Protein AF-A0A7S3ZL88-F1 (afdb_monomer_lite)

Organism: NCBI:txid35677

Foldseek 3Di:
DQLVVLVPPDDDPPPQVVVCPVVDRDDPVVVVQSCLLPPDRLNLLQVQFPVSVCVVCVVLVHDDFDWQDKDLALQFAPSPDQWKKKAKRQDPFQIFTHHNQWTQAGRHDPDDDDWGRHGHDSVNSSVSQVVQQPDADDSSSVSSNPDRIIMIMGGFDADPVVPHGDWDWDFDDDPLFGQKIKTWPCQADRVGNYGDDLPIAIWMAGLPQQDTDPDDDPPRDHDDGDDNVVSPVSRVSSSSD

Sequence (241 aa):
AHLARAATAGADEPAFLAPACAAGPPSFNELVKARMARDRRPVLAALTDKQLVKRWAELRGVRTPEVLFASKTCAVPEIGADAYAFKATHTTGCLVLVEGGRVVGHKPCGERRLAPGSRVTPELLATLCARWTRTMYDVTQWAYSKLTPGVVAERLVYRTDGATPADDVKCFAFRGRTALVQHVTHRFDAASGRPRGARKRDTFHDPRSGRRLPVAVDRQPAGAGLAPARVRQARDVCDGL

Radius of gyration: 19.06 Å; chains: 1; bounding box: 43×39×51 Å

pLDDT: mean 85.93, std 13.68, range [40.12, 98.06]

Structure (mmCIF, N/CA/C/O backbone):
data_AF-A0A7S3ZL88-F1
#
_entry.id   AF-A0A7S3ZL88-F1
#
loop_
_atom_site.group_PDB
_atom_site.id
_atom_site.type_symbol
_atom_site.label_atom_id
_atom_site.label_alt_id
_atom_site.label_comp_id
_atom_site.label_asym_id
_atom_site.label_entity_id
_atom_site.label_seq_id
_atom_site.pdbx_PDB_ins_code
_atom_site.Cartn_x
_atom_site.Cartn_y
_atom_site.Cartn_z
_atom_site.occupancy
_atom_site.B_iso_or_equiv
_atom_site.auth_seq_id
_atom_site.auth_comp_id
_atom_site.auth_asym_id
_atom_site.auth_atom_id
_atom_site.pdbx_PDB_model_num
ATOM 1 N N . ALA A 1 1 ? -16.910 -2.759 -15.303 1.00 47.44 1 ALA A N 1
ATOM 2 C CA . ALA A 1 1 ? -17.059 -2.118 -16.629 1.00 47.44 1 ALA A CA 1
ATOM 3 C C . ALA A 1 1 ? -15.895 -1.173 -16.976 1.00 47.44 1 ALA A C 1
ATOM 5 O O . ALA A 1 1 ? -15.223 -1.438 -17.962 1.00 47.44 1 ALA A O 1
ATOM 6 N N . HIS A 1 2 ? -15.597 -0.131 -16.180 1.00 41.47 2 HIS A N 1
ATOM 7 C CA . HIS A 1 2 ? -14.557 0.867 -16.514 1.00 41.47 2 HIS A CA 1
ATOM 8 C C . HIS A 1 2 ? -13.120 0.321 -16.630 1.00 41.47 2 HIS A C 1
ATOM 10 O O . HIS A 1 2 ? -12.452 0.620 -17.612 1.00 41.47 2 HIS A O 1
ATOM 16 N N . LEU A 1 3 ? -12.652 -0.508 -15.686 1.00 42.78 3 LEU A N 1
ATOM 17 C CA . LEU A 1 3 ? -11.307 -1.110 -15.758 1.00 42.78 3 LEU A CA 1
ATOM 18 C C . LEU A 1 3 ? -11.165 -2.114 -16.907 1.00 42.78 3 LEU A C 1
ATOM 20 O O . LEU A 1 3 ? -10.164 -2.093 -17.609 1.00 42.78 3 LEU A O 1
ATOM 24 N N . ALA A 1 4 ? -12.185 -2.946 -17.133 1.00 40.12 4 ALA A N 1
ATOM 25 C CA . ALA A 1 4 ? -12.198 -3.911 -18.231 1.00 40.12 4 ALA A CA 1
ATOM 26 C C . ALA A 1 4 ? -12.150 -3.216 -19.604 1.00 40.12 4 ALA A C 1
ATOM 28 O O . ALA A 1 4 ? -11.344 -3.598 -20.441 1.00 40.12 4 ALA A O 1
ATOM 29 N N . ARG A 1 5 ? -12.927 -2.137 -19.799 1.00 45.84 5 ARG A N 1
ATOM 30 C CA . ARG A 1 5 ? -12.866 -1.306 -21.016 1.00 45.84 5 ARG A CA 1
ATOM 31 C C . ARG A 1 5 ? -11.543 -0.545 -21.166 1.00 45.84 5 ARG A C 1
ATOM 33 O O . ARG A 1 5 ? -11.127 -0.269 -22.282 1.00 45.84 5 ARG A O 1
ATOM 40 N N . ALA A 1 6 ? -10.889 -0.182 -20.061 1.00 47.31 6 ALA A N 1
ATOM 41 C CA . ALA A 1 6 ? -9.619 0.541 -20.095 1.00 47.31 6 ALA A CA 1
ATOM 42 C C . ALA A 1 6 ? -8.401 -0.381 -20.306 1.00 47.31 6 ALA A C 1
ATOM 44 O O . ALA A 1 6 ? -7.377 0.082 -20.800 1.00 47.31 6 ALA A O 1
ATOM 45 N N . ALA A 1 7 ? -8.514 -1.668 -19.958 1.00 45.44 7 ALA A N 1
ATOM 46 C CA . ALA A 1 7 ? -7.472 -2.678 -20.146 1.00 45.44 7 ALA A CA 1
ATOM 47 C C . ALA A 1 7 ? -7.380 -3.204 -21.593 1.00 45.44 7 ALA A C 1
ATOM 49 O O . ALA A 1 7 ? -6.334 -3.706 -21.987 1.00 45.44 7 ALA A O 1
ATOM 50 N N . THR A 1 8 ? -8.448 -3.076 -22.389 1.00 41.72 8 THR A N 1
ATOM 51 C CA . THR A 1 8 ? -8.500 -3.538 -23.790 1.00 41.72 8 THR A CA 1
ATOM 52 C C . THR A 1 8 ? -7.950 -2.530 -24.801 1.00 41.72 8 THR A C 1
ATOM 54 O O . THR A 1 8 ? -7.779 -2.871 -25.966 1.00 41.72 8 THR A O 1
ATOM 57 N N . ALA A 1 9 ? -7.661 -1.292 -24.388 1.00 48.44 9 ALA A N 1
ATOM 58 C CA . ALA A 1 9 ? -7.005 -0.311 -25.245 1.00 48.44 9 ALA A CA 1
ATOM 59 C C . ALA A 1 9 ? -5.490 -0.575 -25.237 1.00 48.44 9 ALA A C 1
ATOM 61 O O . ALA A 1 9 ? -4.789 -0.174 -24.303 1.00 48.44 9 ALA A O 1
ATOM 62 N N . GLY A 1 10 ? -5.008 -1.291 -26.257 1.00 42.25 10 GLY A N 1
ATOM 63 C CA . GLY A 1 10 ? -3.587 -1.549 -26.486 1.00 42.25 10 GLY A CA 1
ATOM 64 C C . GLY A 1 10 ? -2.765 -0.269 -26.344 1.00 42.25 10 GLY A C 1
ATOM 65 O O . GLY A 1 10 ? -3.116 0.785 -26.870 1.00 42.25 10 GLY A O 1
ATOM 66 N N . ALA A 1 11 ? -1.703 -0.338 -25.548 1.00 47.94 11 ALA A N 1
ATOM 67 C CA . ALA A 1 11 ? -0.825 0.793 -25.317 1.00 47.94 11 ALA A CA 1
ATOM 68 C C . ALA A 1 11 ? 0.308 0.763 -26.341 1.00 47.94 11 ALA A C 1
ATOM 70 O O . ALA A 1 11 ? 1.373 0.213 -26.050 1.00 47.94 11 ALA A O 1
ATOM 71 N N . ASP A 1 12 ? 0.090 1.379 -27.501 1.00 50.50 12 ASP A N 1
ATOM 72 C CA . ASP A 1 12 ? 1.215 1.839 -28.308 1.00 50.50 12 ASP A CA 1
ATOM 73 C C . ASP A 1 12 ? 2.103 2.746 -27.451 1.00 50.50 12 ASP A C 1
ATOM 75 O O . ASP A 1 12 ? 1.644 3.429 -26.521 1.00 50.50 12 ASP A O 1
ATOM 79 N N . GLU A 1 13 ? 3.406 2.694 -27.709 1.00 50.06 13 GLU A N 1
ATOM 80 C CA . GLU A 1 13 ? 4.361 3.528 -27.000 1.00 50.06 13 GLU A CA 1
ATOM 81 C C . GLU A 1 13 ? 4.012 4.997 -27.264 1.00 50.06 13 GLU A C 1
ATOM 83 O O . GLU A 1 13 ? 3.950 5.407 -28.425 1.00 50.06 13 GLU A O 1
ATOM 88 N N . PRO A 1 14 ? 3.720 5.805 -26.229 1.00 54.16 14 PRO A N 1
ATOM 89 C CA . PRO A 1 14 ? 3.298 7.168 -26.475 1.00 54.16 14 PRO A CA 1
ATOM 90 C C . PRO A 1 14 ? 4.412 7.927 -27.195 1.00 54.16 14 PRO A C 1
ATOM 92 O O . PRO A 1 14 ? 5.525 8.017 -26.674 1.00 54.16 14 PRO A O 1
ATOM 95 N N . ALA A 1 15 ? 4.097 8.528 -28.347 1.00 54.84 15 ALA A N 1
ATOM 96 C CA . ALA A 1 15 ? 5.049 9.259 -29.195 1.00 54.84 15 ALA A CA 1
ATOM 97 C C . ALA A 1 15 ? 5.886 10.310 -28.432 1.00 54.84 15 ALA A C 1
ATOM 99 O O . ALA A 1 15 ? 6.979 10.684 -28.844 1.00 54.84 15 ALA A O 1
ATOM 100 N N . PHE A 1 16 ? 5.401 10.757 -27.272 1.00 55.56 16 PHE A N 1
ATOM 101 C CA . PHE A 1 16 ? 6.062 11.729 -26.412 1.00 55.56 16 PHE A CA 1
ATOM 102 C C . PHE A 1 16 ? 7.267 11.198 -25.613 1.00 55.56 16 PHE A C 1
ATOM 104 O O . PHE A 1 16 ? 7.945 12.013 -24.982 1.00 55.56 16 PHE A O 1
ATOM 111 N N . LEU A 1 17 ? 7.513 9.881 -25.574 1.00 51.44 17 LEU A N 1
ATOM 112 C CA . LEU A 1 17 ? 8.694 9.300 -24.918 1.00 51.44 17 LEU A CA 1
ATOM 113 C C . LEU A 1 17 ? 9.941 9.332 -25.815 1.00 51.44 17 LEU A C 1
ATOM 115 O O . LEU A 1 17 ? 11.047 9.413 -25.290 1.00 51.44 17 LEU A O 1
ATOM 119 N N . ALA A 1 18 ? 9.776 9.364 -27.142 1.00 56.38 18 ALA A N 1
ATOM 120 C CA . ALA A 1 18 ? 10.893 9.390 -28.088 1.00 56.38 18 ALA A CA 1
ATOM 121 C C . ALA A 1 18 ? 11.820 10.622 -27.935 1.00 56.38 18 ALA A C 1
ATOM 123 O O . ALA A 1 18 ? 13.037 10.436 -27.912 1.00 56.38 18 ALA A O 1
ATOM 124 N N . PRO A 1 19 ? 11.315 11.861 -27.730 1.00 54.16 19 PRO A N 1
ATOM 125 C CA . PRO A 1 19 ? 12.174 13.033 -27.541 1.00 54.16 19 PRO A CA 1
ATOM 126 C C . PRO A 1 19 ? 12.952 13.024 -26.219 1.00 54.16 19 PRO A C 1
ATOM 128 O O . PRO A 1 19 ? 14.037 13.592 -26.147 1.00 54.16 19 PRO A O 1
ATOM 131 N N . ALA A 1 20 ? 12.423 12.378 -25.169 1.00 53.91 20 ALA A N 1
ATOM 132 C CA . ALA A 1 20 ? 13.086 12.320 -23.863 1.00 53.91 20 ALA A CA 1
ATOM 133 C C . ALA A 1 20 ? 14.398 11.520 -23.914 1.00 53.91 20 ALA A C 1
ATOM 135 O O . ALA A 1 20 ? 15.277 11.767 -23.100 1.00 53.91 20 ALA A O 1
ATOM 136 N N . CYS A 1 21 ? 14.543 10.609 -24.880 1.00 53.94 21 CYS A N 1
ATOM 137 C CA . CYS A 1 21 ? 15.737 9.788 -25.078 1.00 53.94 21 CYS A CA 1
ATOM 138 C C . CYS A 1 21 ? 16.851 10.478 -25.890 1.00 53.94 21 CYS A C 1
ATOM 140 O O . CYS A 1 21 ? 17.959 9.952 -25.952 1.00 53.94 21 CYS A O 1
ATOM 142 N N . ALA A 1 22 ? 16.580 11.625 -26.528 1.00 56.84 22 ALA A N 1
ATOM 143 C CA . ALA A 1 22 ? 17.496 12.255 -27.487 1.00 56.84 22 ALA A CA 1
ATOM 144 C C . ALA A 1 22 ? 18.552 13.190 -26.856 1.00 56.84 22 ALA A C 1
ATOM 146 O O . ALA A 1 22 ? 19.558 13.480 -27.494 1.00 56.84 22 ALA A O 1
ATOM 147 N N . ALA A 1 23 ? 18.366 13.640 -25.608 1.00 61.69 23 ALA A N 1
ATOM 148 C CA . ALA A 1 23 ? 19.269 14.572 -24.908 1.00 61.69 23 ALA A CA 1
ATOM 149 C C . ALA A 1 23 ? 20.216 13.877 -23.899 1.00 61.69 23 ALA A C 1
ATOM 151 O O . ALA A 1 23 ? 20.747 14.510 -22.989 1.00 61.69 23 ALA A O 1
ATOM 152 N N . GLY A 1 24 ? 20.401 12.562 -24.052 1.00 69.00 24 GLY A N 1
ATOM 153 C CA . GLY A 1 24 ? 20.939 11.655 -23.036 1.00 69.00 24 GLY A CA 1
ATOM 154 C C . GLY A 1 24 ? 19.828 10.762 -22.464 1.00 69.00 24 GLY A C 1
ATOM 155 O O . GLY A 1 24 ? 18.653 11.124 -22.544 1.00 69.00 24 GLY A O 1
ATOM 156 N N . PRO A 1 25 ? 20.151 9.572 -21.928 1.00 71.94 25 PRO A N 1
ATOM 157 C CA . PRO A 1 25 ? 19.135 8.670 -21.405 1.00 71.94 25 PRO A CA 1
ATOM 158 C C . PRO A 1 25 ? 18.517 9.272 -20.129 1.00 71.94 25 PRO A C 1
ATOM 160 O O . PRO A 1 25 ? 19.230 9.458 -19.139 1.00 71.94 25 PRO A O 1
ATOM 163 N N . PRO A 1 26 ? 17.208 9.574 -20.117 1.00 79.62 26 PRO A N 1
ATOM 164 C CA . PRO A 1 26 ? 16.550 10.144 -18.952 1.00 79.62 26 PRO A CA 1
ATOM 165 C C . PRO A 1 26 ? 16.532 9.117 -17.819 1.00 79.62 26 PRO A C 1
ATOM 167 O O . PRO A 1 26 ? 16.394 7.908 -18.037 1.00 79.62 26 PRO A O 1
ATOM 170 N N . SER A 1 27 ? 16.623 9.589 -16.581 1.00 82.00 27 SER A N 1
ATOM 171 C CA . SER A 1 27 ? 16.429 8.736 -15.415 1.00 82.00 27 SER A CA 1
ATOM 172 C C . SER A 1 27 ? 15.013 8.154 -15.399 1.00 82.00 27 SER A C 1
ATOM 174 O O . SER A 1 27 ? 14.046 8.741 -15.893 1.00 82.00 27 SER A O 1
ATOM 176 N N . PHE A 1 28 ? 14.851 7.007 -14.737 1.00 81.75 28 PHE A N 1
ATOM 177 C CA . PHE A 1 28 ? 13.535 6.392 -14.560 1.00 81.75 28 PHE A CA 1
ATOM 178 C C . PHE A 1 28 ? 12.508 7.359 -13.936 1.00 81.75 28 PHE A C 1
ATOM 180 O O . PHE A 1 28 ? 11.346 7.386 -14.338 1.00 81.75 28 PHE A O 1
ATOM 187 N N . ASN A 1 29 ? 12.933 8.202 -12.990 1.00 83.50 29 ASN A N 1
ATOM 188 C CA . ASN A 1 29 ? 12.054 9.183 -12.352 1.00 83.50 29 ASN A CA 1
ATOM 189 C C . ASN A 1 29 ? 11.617 10.297 -13.313 1.00 83.50 29 ASN A C 1
ATOM 191 O O . ASN A 1 29 ? 10.475 10.748 -13.230 1.00 83.50 29 ASN A O 1
ATOM 195 N N . GLU A 1 30 ? 12.491 10.737 -14.219 1.00 84.56 30 GLU A N 1
ATOM 196 C CA . GLU A 1 30 ? 12.136 11.710 -15.259 1.00 84.56 30 GLU A CA 1
ATOM 197 C C . GLU A 1 30 ? 11.114 11.121 -16.229 1.00 84.56 30 GLU A C 1
ATOM 199 O O . GLU A 1 30 ? 10.110 11.770 -16.519 1.00 84.56 30 GLU A O 1
ATOM 204 N N . LEU A 1 31 ? 11.289 9.858 -16.628 1.00 86.25 31 LEU A N 1
ATOM 205 C CA . LEU A 1 31 ? 10.316 9.140 -17.456 1.00 86.25 31 LEU A CA 1
ATOM 206 C C . LEU A 1 31 ? 8.948 9.015 -16.766 1.00 86.25 31 LEU A C 1
ATOM 208 O O . LEU A 1 31 ? 7.911 9.274 -17.383 1.00 86.25 31 LEU A O 1
ATOM 212 N N . VAL A 1 32 ? 8.924 8.673 -15.472 1.00 86.81 32 VAL A N 1
ATOM 213 C CA . VAL A 1 32 ? 7.681 8.617 -14.683 1.00 86.81 32 VAL A CA 1
ATOM 214 C C . VAL A 1 32 ? 7.015 9.992 -14.614 1.00 86.81 32 VAL A C 1
ATOM 216 O O . VAL A 1 32 ? 5.815 10.089 -14.871 1.00 86.81 32 VAL A O 1
ATOM 219 N N . LYS A 1 33 ? 7.769 11.061 -14.325 1.00 86.44 33 LYS A N 1
ATOM 220 C CA . LYS A 1 33 ? 7.238 12.435 -14.275 1.00 86.44 33 LYS A CA 1
ATOM 221 C C . LYS A 1 33 ? 6.693 12.888 -15.629 1.00 86.44 33 LYS A C 1
ATOM 223 O O . LYS A 1 33 ? 5.587 13.422 -15.682 1.00 86.44 33 LYS A O 1
ATOM 228 N N . ALA A 1 34 ? 7.414 12.623 -16.719 1.00 86.69 34 ALA A N 1
ATOM 229 C CA . ALA A 1 34 ? 6.964 12.934 -18.075 1.00 86.69 34 ALA A CA 1
ATOM 230 C C . ALA A 1 34 ? 5.645 12.219 -18.402 1.00 86.69 34 ALA A C 1
ATOM 232 O O . ALA A 1 34 ? 4.713 12.830 -18.932 1.00 86.69 34 ALA A O 1
ATOM 233 N N . ARG A 1 35 ? 5.520 10.942 -18.011 1.00 87.38 35 ARG A N 1
ATOM 234 C CA . ARG A 1 35 ? 4.270 10.192 -18.157 1.00 87.38 35 ARG A CA 1
ATOM 235 C C . ARG A 1 35 ? 3.157 10.753 -17.276 1.00 87.38 35 ARG A C 1
ATOM 237 O O . ARG A 1 35 ? 2.057 10.948 -17.774 1.00 87.38 35 ARG A O 1
ATOM 244 N N . MET A 1 36 ? 3.418 11.063 -16.006 1.00 88.12 36 MET A N 1
ATOM 245 C CA . MET A 1 36 ? 2.428 11.690 -15.117 1.00 88.12 36 MET A CA 1
ATOM 246 C C . MET A 1 36 ? 1.914 13.020 -15.682 1.00 88.12 36 MET A C 1
ATOM 248 O O . MET A 1 36 ? 0.722 13.305 -15.575 1.00 88.12 36 MET A O 1
ATOM 252 N N . ALA A 1 37 ? 2.779 13.803 -16.330 1.00 86.81 37 ALA A N 1
ATOM 253 C CA . ALA A 1 37 ? 2.415 15.080 -16.930 1.00 86.81 37 ALA A CA 1
ATOM 254 C C . ALA A 1 37 ? 1.503 14.940 -18.161 1.00 86.81 37 ALA A C 1
ATOM 256 O O . ALA A 1 37 ? 0.661 15.811 -18.366 1.00 86.81 37 ALA A O 1
ATOM 257 N N . ARG A 1 38 ? 1.623 13.858 -18.947 1.00 86.69 38 ARG A N 1
ATOM 258 C CA . ARG A 1 38 ? 0.992 13.743 -20.282 1.00 86.69 38 ARG A CA 1
ATOM 259 C C . ARG A 1 38 ? -0.033 12.618 -20.427 1.00 86.69 38 ARG A C 1
ATOM 261 O O . ARG A 1 38 ? -1.005 12.767 -21.156 1.00 86.69 38 ARG A O 1
ATOM 268 N N . ASP A 1 39 ? 0.161 11.490 -19.752 1.00 88.25 39 ASP A N 1
ATOM 269 C CA . ASP A 1 39 ? -0.741 10.341 -19.839 1.00 88.25 39 ASP A CA 1
ATOM 270 C C . ASP A 1 39 ? -2.029 10.649 -19.071 1.00 88.25 39 ASP A C 1
ATOM 272 O O . ASP A 1 39 ? -1.992 11.019 -17.895 1.00 88.25 39 ASP A O 1
ATOM 276 N N . ARG A 1 40 ? -3.168 10.542 -19.756 1.00 90.12 40 ARG A N 1
ATOM 277 C CA . ARG A 1 40 ? -4.508 10.827 -19.218 1.00 90.12 40 ARG A CA 1
ATOM 278 C C . ARG A 1 40 ? -5.464 9.651 -19.372 1.00 90.12 40 ARG A C 1
ATOM 280 O O . ARG A 1 40 ? -6.673 9.814 -19.226 1.00 90.12 40 ARG A O 1
ATOM 287 N N . ARG A 1 41 ? -4.941 8.453 -19.655 1.00 90.81 41 ARG A N 1
ATOM 288 C CA . ARG A 1 41 ? -5.785 7.268 -19.822 1.00 90.81 41 ARG A CA 1
ATOM 289 C C . ARG A 1 41 ? -6.580 6.980 -18.543 1.00 90.81 41 ARG A C 1
ATOM 291 O O . ARG A 1 41 ? -5.979 6.928 -17.466 1.00 90.81 41 ARG A O 1
ATOM 298 N N . PRO A 1 42 ? -7.894 6.698 -18.640 1.00 88.00 42 PRO A N 1
ATOM 299 C CA . PRO A 1 42 ? -8.746 6.436 -17.476 1.00 88.00 42 PRO A CA 1
ATOM 300 C C . PRO A 1 42 ? -8.262 5.289 -16.580 1.00 88.00 42 PRO A C 1
ATOM 302 O O . PRO A 1 42 ? -8.522 5.299 -15.378 1.00 88.00 42 PRO A O 1
ATOM 305 N N . VAL A 1 43 ? -7.519 4.326 -17.143 1.00 87.12 43 VAL A N 1
ATOM 306 C CA . VAL A 1 43 ? -6.918 3.219 -16.383 1.00 87.12 43 VAL A CA 1
ATOM 307 C C . VAL A 1 43 ? -6.035 3.720 -15.238 1.00 87.12 43 VAL A C 1
ATOM 309 O O . VAL A 1 43 ? -6.021 3.108 -14.178 1.00 87.12 43 VAL A O 1
ATOM 312 N N . LEU A 1 44 ? -5.349 4.858 -15.400 1.00 89.44 44 LEU A N 1
ATOM 313 C CA . LEU A 1 44 ? -4.448 5.386 -14.376 1.00 89.44 44 LEU A CA 1
ATOM 314 C C . LEU A 1 44 ? -5.201 5.888 -13.143 1.00 89.44 44 LEU A C 1
ATOM 316 O O . LEU A 1 44 ? -4.743 5.651 -12.033 1.00 89.44 44 LEU A O 1
ATOM 320 N N . ALA A 1 45 ? -6.363 6.521 -13.322 1.00 89.69 45 ALA A N 1
ATOM 321 C CA . ALA A 1 45 ? -7.229 6.891 -12.202 1.00 89.69 45 ALA A CA 1
ATOM 322 C C . ALA A 1 45 ? -7.844 5.644 -11.551 1.00 89.69 45 ALA A C 1
ATOM 324 O O . ALA A 1 45 ? -7.871 5.499 -10.336 1.00 89.69 45 ALA A O 1
ATOM 325 N N . ALA A 1 46 ? -8.290 4.680 -12.353 1.00 89.00 46 ALA A N 1
ATOM 326 C CA . ALA A 1 46 ? -8.876 3.467 -11.803 1.00 89.00 46 ALA A CA 1
ATOM 327 C C . ALA A 1 46 ? -7.868 2.630 -10.984 1.00 89.00 46 ALA A C 1
ATOM 329 O O . ALA A 1 46 ? -8.240 2.063 -9.959 1.00 89.00 46 ALA A O 1
ATOM 330 N N . LEU A 1 47 ? -6.593 2.600 -11.392 1.00 89.31 47 LEU A N 1
ATOM 331 C CA . LEU A 1 47 ? -5.507 1.935 -10.662 1.00 89.31 47 LEU A CA 1
ATOM 332 C C . LEU A 1 47 ? -5.063 2.683 -9.391 1.00 89.31 47 LEU A C 1
ATOM 334 O O . LEU A 1 47 ? -4.360 2.103 -8.563 1.00 89.31 47 LEU A O 1
ATOM 338 N N . THR A 1 48 ? -5.448 3.950 -9.206 1.00 90.25 48 THR A N 1
ATOM 339 C CA . THR A 1 48 ? -5.147 4.697 -7.974 1.00 90.25 48 THR A CA 1
ATOM 340 C C . THR A 1 48 ? -6.227 4.555 -6.898 1.00 90.25 48 THR A C 1
ATOM 342 O O . THR A 1 48 ? -5.939 4.825 -5.727 1.00 90.25 48 THR A O 1
ATOM 345 N N . ASP A 1 49 ? -7.432 4.085 -7.242 1.00 92.81 49 ASP A N 1
ATOM 346 C CA . ASP A 1 49 ? -8.494 3.795 -6.274 1.00 92.81 49 ASP A CA 1
ATOM 347 C C . ASP A 1 49 ? -8.261 2.436 -5.596 1.00 92.81 49 ASP A C 1
ATOM 349 O O . ASP A 1 49 ? -8.461 1.364 -6.172 1.00 92.81 49 ASP A O 1
ATOM 353 N N . LYS A 1 50 ? -7.870 2.478 -4.318 1.00 94.06 50 LYS A N 1
ATOM 354 C CA . LYS A 1 50 ? -7.554 1.267 -3.538 1.00 94.06 50 LYS A CA 1
ATOM 355 C C . LYS A 1 50 ? -8.728 0.314 -3.353 1.00 94.06 50 LYS A C 1
ATOM 357 O O . LYS A 1 50 ? -8.485 -0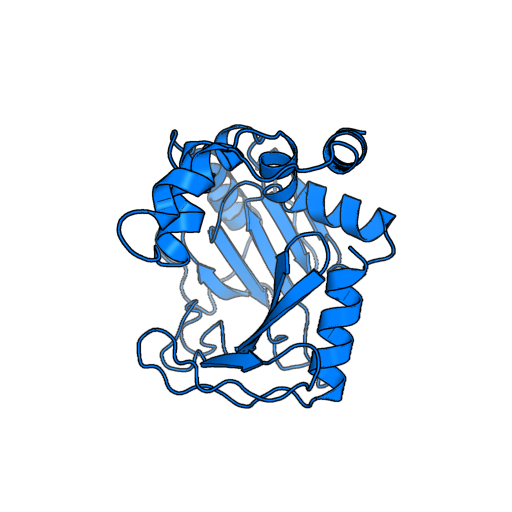.871 -3.145 1.00 94.06 50 LYS A O 1
ATOM 362 N N . GLN A 1 51 ? -9.963 0.807 -3.365 1.00 92.19 51 GLN A N 1
ATOM 363 C CA . GLN A 1 51 ? -11.138 -0.051 -3.249 1.00 92.19 51 GLN A CA 1
ATOM 364 C C . GLN A 1 51 ? -11.417 -0.727 -4.593 1.00 92.19 51 GLN A C 1
ATOM 366 O O . GLN A 1 51 ? -11.629 -1.938 -4.651 1.00 92.19 51 GLN A O 1
ATOM 371 N N . LEU A 1 52 ? -11.355 0.042 -5.682 1.00 91.69 52 LEU A N 1
ATOM 372 C CA . LEU A 1 52 ? -11.612 -0.479 -7.021 1.00 91.69 52 LEU A CA 1
ATOM 373 C C . LEU A 1 52 ? -10.563 -1.516 -7.451 1.00 91.69 52 LEU A C 1
ATOM 375 O O . LEU A 1 52 ? -10.933 -2.556 -7.994 1.00 91.69 52 LEU A O 1
ATOM 379 N N . VAL A 1 53 ? -9.277 -1.271 -7.170 1.00 91.88 53 VAL A N 1
ATOM 380 C CA . VAL A 1 53 ? -8.188 -2.214 -7.486 1.00 91.88 53 VAL A CA 1
ATOM 381 C C . VAL A 1 53 ? -8.375 -3.553 -6.779 1.00 91.88 53 VAL A C 1
ATOM 383 O O . VAL A 1 53 ? -8.124 -4.590 -7.383 1.00 91.88 53 VAL A O 1
ATOM 386 N N . LYS A 1 54 ? -8.860 -3.559 -5.532 1.00 91.69 54 LYS A N 1
ATOM 387 C CA . LYS A 1 54 ? -9.136 -4.808 -4.808 1.00 91.69 54 LYS A CA 1
ATOM 388 C C . LYS A 1 54 ? -10.232 -5.624 -5.469 1.00 91.69 54 LYS A C 1
ATOM 390 O O . LYS A 1 54 ? -10.024 -6.798 -5.741 1.00 91.69 54 LYS A O 1
ATOM 395 N N . ARG A 1 55 ? -11.360 -4.980 -5.785 1.00 90.00 55 ARG A N 1
ATOM 396 C CA . ARG A 1 55 ? -12.463 -5.635 -6.497 1.00 90.00 55 ARG A CA 1
ATOM 397 C C . ARG A 1 55 ? -12.002 -6.178 -7.848 1.00 90.00 55 ARG A C 1
ATOM 399 O O . ARG A 1 55 ? -12.402 -7.259 -8.256 1.00 90.00 55 ARG A O 1
ATOM 406 N N . TRP A 1 56 ? -11.164 -5.428 -8.559 1.00 89.12 56 TRP A N 1
ATOM 407 C CA . TRP A 1 56 ? -10.601 -5.884 -9.826 1.00 89.12 56 TRP A CA 1
ATOM 408 C C . TRP A 1 56 ? -9.659 -7.085 -9.659 1.00 89.12 56 TRP A C 1
ATOM 410 O O . TRP A 1 56 ? -9.769 -8.034 -10.428 1.00 89.12 56 TRP A O 1
ATOM 420 N N . ALA A 1 57 ? -8.790 -7.072 -8.646 1.00 89.94 57 ALA A N 1
ATOM 421 C CA . ALA A 1 57 ? -7.905 -8.191 -8.330 1.00 89.94 57 ALA A CA 1
ATOM 422 C C . ALA A 1 57 ? -8.698 -9.456 -7.956 1.00 89.94 57 ALA A C 1
ATOM 424 O O . ALA A 1 57 ? -8.417 -10.533 -8.475 1.00 89.94 57 ALA A O 1
ATOM 425 N N . GLU A 1 58 ? -9.743 -9.318 -7.140 1.00 89.62 58 GLU A N 1
ATOM 426 C CA . GLU A 1 58 ? -10.642 -10.414 -6.763 1.00 89.62 58 GLU A CA 1
ATOM 427 C C . GLU A 1 58 ? -11.332 -11.043 -7.983 1.00 89.62 58 GLU A C 1
ATOM 429 O O . GLU A 1 58 ? -11.313 -12.261 -8.142 1.00 89.62 58 GLU A O 1
ATOM 434 N N . LEU A 1 59 ? -11.840 -10.224 -8.915 1.00 89.06 59 LEU A N 1
ATOM 435 C CA . LEU A 1 59 ? -12.418 -10.694 -10.186 1.00 89.06 59 LEU A CA 1
ATOM 436 C C . LEU A 1 59 ? -11.415 -11.439 -11.085 1.00 89.06 59 LEU A C 1
ATOM 438 O O . LEU A 1 59 ? -11.819 -12.097 -12.041 1.00 89.06 59 LEU A O 1
ATOM 442 N N . ARG A 1 60 ? -10.114 -11.321 -10.807 1.00 86.75 60 ARG A N 1
ATOM 443 C CA . ARG A 1 60 ? -9.023 -12.031 -11.489 1.00 86.75 60 ARG A CA 1
ATOM 444 C C . ARG A 1 60 ? -8.470 -13.195 -10.659 1.00 86.75 60 ARG A C 1
ATOM 446 O O . ARG A 1 60 ? -7.427 -13.738 -11.002 1.00 86.75 60 ARG A O 1
ATOM 453 N N . GLY A 1 61 ? -9.135 -13.565 -9.563 1.00 88.31 61 GLY A N 1
ATOM 454 C CA . GLY A 1 61 ? -8.682 -14.628 -8.662 1.00 88.31 61 GLY A CA 1
ATOM 455 C C . GLY A 1 61 ? -7.437 -14.262 -7.850 1.00 88.31 61 GLY A C 1
ATOM 456 O O . GLY A 1 61 ? -6.819 -15.131 -7.234 1.00 88.31 61 GLY A O 1
ATOM 457 N N . VAL A 1 62 ? -7.046 -12.984 -7.824 1.00 89.69 62 VAL A N 1
ATOM 458 C CA . VAL A 1 62 ? -5.903 -12.526 -7.038 1.00 89.69 62 VAL A CA 1
ATOM 459 C C . VAL A 1 62 ? -6.351 -12.219 -5.622 1.00 89.69 62 VAL A C 1
ATOM 461 O O . VAL A 1 62 ? -7.190 -11.354 -5.370 1.00 89.69 62 VAL A O 1
ATOM 464 N N . ARG A 1 63 ? -5.750 -12.938 -4.672 1.00 91.25 63 ARG A N 1
ATOM 465 C CA . ARG A 1 63 ? -6.012 -12.757 -3.245 1.00 91.25 63 ARG A CA 1
ATOM 466 C C . ARG A 1 63 ? -5.613 -11.350 -2.813 1.00 91.25 63 ARG A C 1
ATOM 468 O O . ARG A 1 63 ? -4.494 -10.906 -3.064 1.00 91.25 63 ARG A O 1
ATOM 475 N N . THR A 1 64 ? -6.511 -10.680 -2.102 1.00 93.31 64 THR A N 1
ATOM 476 C CA . THR A 1 64 ? -6.241 -9.388 -1.469 1.00 93.31 64 THR A CA 1
ATOM 477 C C . THR A 1 64 ? -6.570 -9.454 0.021 1.00 93.31 64 THR A C 1
ATOM 479 O O . THR A 1 64 ? -7.317 -10.343 0.432 1.00 93.31 64 THR A O 1
ATOM 482 N N . PRO A 1 65 ? -6.020 -8.549 0.853 1.00 94.62 65 PRO A N 1
ATOM 483 C CA . PRO A 1 65 ? -6.434 -8.464 2.248 1.00 94.62 65 PRO A CA 1
ATOM 484 C C . PRO A 1 65 ? -7.931 -8.162 2.347 1.00 94.62 65 PRO A C 1
ATOM 486 O O . PRO A 1 65 ? -8.414 -7.282 1.619 1.00 94.62 65 PRO A O 1
ATOM 489 N N . GLU A 1 66 ? -8.618 -8.852 3.262 1.00 95.00 66 GLU A N 1
ATOM 490 C CA . GLU A 1 66 ? -10.048 -8.670 3.523 1.00 95.00 66 GLU A CA 1
ATOM 491 C C . GLU A 1 66 ? -10.366 -7.199 3.783 1.00 95.00 66 GLU A C 1
ATOM 493 O O . GLU A 1 66 ? -9.681 -6.531 4.563 1.00 95.00 66 GLU A O 1
ATOM 498 N N . VAL A 1 67 ? -11.402 -6.697 3.113 1.00 96.31 67 VAL A N 1
ATOM 499 C CA . VAL A 1 67 ? -11.937 -5.358 3.347 1.00 96.31 67 VAL A CA 1
ATOM 500 C C . VAL A 1 67 ? -12.938 -5.443 4.487 1.00 96.31 67 VAL A C 1
ATOM 502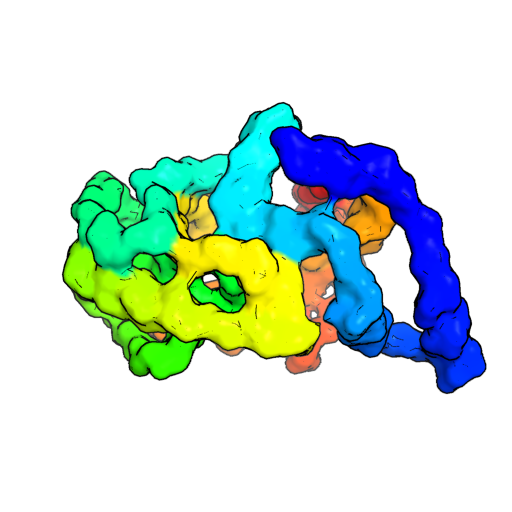 O O . VAL A 1 67 ? -13.988 -6.052 4.338 1.00 96.31 67 VAL A O 1
ATOM 505 N N . LEU A 1 68 ? -12.611 -4.802 5.604 1.00 97.25 68 LEU A N 1
ATOM 506 C CA . LEU A 1 68 ? -13.441 -4.786 6.810 1.00 97.25 68 LEU A CA 1
ATOM 507 C C . LEU A 1 68 ? -14.473 -3.657 6.762 1.00 97.25 68 LEU A C 1
ATOM 509 O O . LEU A 1 68 ? -15.571 -3.764 7.290 1.00 97.25 68 LEU A O 1
ATOM 513 N N . PHE A 1 69 ? -14.101 -2.545 6.129 1.00 97.06 69 PHE A N 1
ATOM 514 C CA . PHE A 1 69 ? -14.941 -1.363 5.998 1.00 97.06 69 PHE A CA 1
ATOM 515 C C . PHE A 1 69 ? -14.498 -0.555 4.782 1.00 97.06 69 PHE A C 1
ATOM 517 O O . PHE A 1 69 ? -13.305 -0.422 4.514 1.00 97.06 69 PHE A O 1
ATOM 524 N N . ALA A 1 70 ? -15.439 0.033 4.053 1.00 96.38 70 ALA A N 1
ATOM 525 C CA . ALA A 1 70 ? -15.145 1.032 3.037 1.00 96.38 70 ALA A CA 1
ATOM 526 C C . ALA A 1 70 ? -16.295 2.028 2.978 1.00 96.38 70 ALA A C 1
ATOM 528 O O . ALA A 1 70 ? -17.456 1.630 2.926 1.00 96.38 70 ALA A O 1
ATOM 529 N N . SER A 1 71 ? -15.975 3.318 2.962 1.00 95.50 71 SER A N 1
ATOM 530 C CA . SER A 1 71 ? -17.001 4.350 2.885 1.00 95.50 71 SER A CA 1
ATOM 531 C C . SER A 1 71 ? -16.516 5.588 2.145 1.00 95.50 71 SER A C 1
ATOM 533 O O . SER A 1 71 ? -15.329 5.929 2.133 1.00 95.50 71 SER A O 1
ATOM 535 N N . LYS A 1 72 ? -17.475 6.260 1.510 1.00 94.00 72 LYS A N 1
ATOM 536 C CA . LYS A 1 72 ? -17.332 7.620 0.978 1.00 94.00 72 LYS A CA 1
ATOM 537 C C . LYS A 1 72 ? -17.838 8.671 1.975 1.00 94.00 72 LYS A C 1
ATOM 539 O O . LYS A 1 72 ? -17.579 9.854 1.797 1.00 94.00 72 LYS A O 1
ATOM 544 N N . THR A 1 73 ? -18.518 8.237 3.035 1.00 93.56 73 THR A N 1
ATOM 545 C CA . THR A 1 73 ? -18.906 9.061 4.180 1.00 93.56 73 THR A CA 1
ATOM 546 C C . THR A 1 73 ? -17.929 8.845 5.333 1.00 93.56 73 THR A C 1
ATOM 548 O O . THR A 1 73 ? -17.240 7.827 5.407 1.00 93.56 73 THR A O 1
ATOM 551 N N . CYS A 1 74 ? -17.880 9.800 6.260 1.00 95.44 74 CYS A N 1
ATOM 552 C CA . CYS A 1 74 ? -17.036 9.701 7.452 1.00 95.44 74 CYS A CA 1
ATOM 553 C C . CYS A 1 74 ? -17.775 9.176 8.686 1.00 95.44 74 CYS A C 1
ATOM 555 O O . CYS A 1 74 ? -17.285 9.328 9.798 1.00 95.44 74 CYS A O 1
ATOM 557 N N . ALA A 1 75 ? -18.920 8.517 8.487 1.00 94.88 75 ALA A N 1
ATOM 558 C CA . ALA A 1 75 ? -19.577 7.718 9.514 1.00 94.88 75 ALA A CA 1
ATOM 559 C C . ALA A 1 75 ? -18.857 6.364 9.614 1.00 94.88 75 ALA A C 1
ATOM 561 O O . ALA A 1 75 ? -19.210 5.404 8.929 1.00 94.88 75 ALA A O 1
ATOM 562 N N . VAL A 1 76 ? -17.776 6.327 10.393 1.00 95.94 76 VAL A N 1
ATOM 563 C CA . VAL A 1 76 ? -16.978 5.113 10.602 1.00 95.94 76 VAL A CA 1
ATOM 564 C C . VAL A 1 76 ? -17.563 4.352 11.794 1.00 95.94 76 VAL A C 1
ATOM 566 O O . VAL A 1 76 ? -17.654 4.948 12.865 1.00 95.94 76 VAL A O 1
ATOM 569 N N . PRO A 1 77 ? -17.978 3.081 11.640 1.00 95.69 77 PRO A N 1
ATOM 570 C CA . PRO A 1 77 ? -18.455 2.271 12.754 1.00 95.69 77 PRO A CA 1
ATOM 571 C C . PRO A 1 77 ? -17.279 1.732 13.579 1.00 95.69 77 PRO A C 1
ATOM 573 O O . PRO A 1 77 ? -16.106 1.917 13.242 1.00 95.69 77 PRO A O 1
ATOM 576 N N . GLU A 1 78 ? -17.589 0.995 14.640 1.00 95.12 78 GLU A N 1
ATOM 577 C CA . GLU A 1 78 ? -16.609 0.098 15.241 1.00 95.12 78 GLU A CA 1
ATOM 578 C C . GLU A 1 78 ? -16.246 -1.014 14.242 1.00 95.12 78 GLU A C 1
ATOM 580 O O . GLU A 1 78 ? -17.115 -1.704 13.717 1.00 95.12 78 GLU A O 1
ATOM 585 N N . ILE A 1 79 ? -14.953 -1.156 13.931 1.00 95.81 79 ILE A N 1
ATOM 586 C CA . ILE A 1 79 ? -14.474 -2.093 12.898 1.00 95.81 79 ILE A CA 1
ATOM 587 C C . ILE A 1 79 ? -14.469 -3.547 13.403 1.00 95.81 79 ILE A C 1
ATOM 589 O O . ILE A 1 79 ? -14.519 -4.469 12.593 1.00 95.81 79 ILE A O 1
ATOM 593 N N . GLY A 1 80 ? -14.402 -3.765 14.722 1.00 87.94 80 GLY A N 1
ATOM 594 C CA . GLY A 1 80 ? -14.513 -5.096 15.335 1.00 87.94 80 GLY A CA 1
ATOM 595 C C . GLY A 1 80 ? -13.384 -6.082 15.001 1.00 87.94 80 GLY A C 1
ATOM 596 O O . GLY A 1 80 ? -13.546 -7.277 15.217 1.00 87.94 80 GLY A O 1
ATOM 597 N N . ALA A 1 81 ? -12.255 -5.613 14.460 1.00 91.50 81 ALA A N 1
ATOM 598 C CA . ALA A 1 81 ? -11.110 -6.451 14.106 1.00 91.50 81 ALA A CA 1
ATOM 599 C C . ALA A 1 81 ? -9.870 -6.096 14.928 1.00 91.50 81 ALA A C 1
ATOM 601 O O . ALA A 1 81 ? -9.562 -4.916 15.119 1.00 91.50 81 ALA A O 1
ATOM 602 N N . ASP A 1 82 ? -9.112 -7.124 15.314 1.00 90.88 82 ASP A N 1
ATOM 603 C CA . ASP A 1 82 ? -7.915 -6.964 16.141 1.00 90.88 82 ASP A CA 1
ATOM 604 C C . ASP A 1 82 ? -6.792 -6.228 15.418 1.00 90.88 82 ASP A C 1
ATOM 606 O O . ASP A 1 82 ? -6.083 -5.457 16.051 1.00 90.88 82 ASP A O 1
ATOM 610 N N . ALA A 1 83 ? -6.633 -6.434 14.106 1.00 95.81 83 ALA A N 1
ATOM 611 C CA . ALA A 1 83 ? -5.524 -5.882 13.336 1.00 95.81 83 ALA A CA 1
ATOM 612 C C . ALA A 1 83 ? -5.946 -5.407 11.940 1.00 95.81 83 ALA A C 1
ATOM 614 O O . ALA A 1 83 ? -6.341 -6.208 11.085 1.00 95.81 83 ALA A O 1
ATOM 615 N N . TYR A 1 84 ? -5.826 -4.104 11.672 1.00 97.56 84 TYR A N 1
ATOM 616 C CA . TYR A 1 84 ? -6.200 -3.525 10.380 1.00 97.56 84 TYR A CA 1
ATOM 617 C C . TYR A 1 84 ? -5.402 -2.276 9.987 1.00 97.56 84 TYR A C 1
ATOM 619 O O . TYR A 1 84 ? -4.867 -1.543 10.815 1.00 97.56 84 TYR A O 1
ATOM 627 N N . ALA A 1 85 ? -5.354 -2.003 8.684 1.00 96.38 85 ALA A N 1
ATOM 628 C CA . ALA A 1 85 ? -4.907 -0.733 8.127 1.00 96.38 85 ALA A CA 1
ATOM 629 C C . ALA A 1 85 ? -6.121 0.108 7.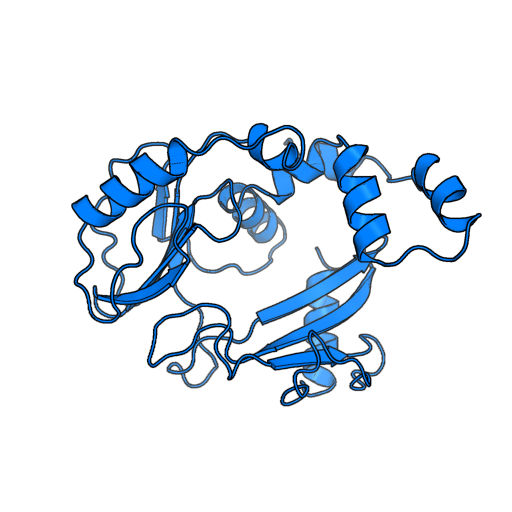720 1.00 96.38 85 ALA A C 1
ATOM 631 O O . ALA A 1 85 ? -6.884 -0.295 6.844 1.00 96.38 85 ALA A O 1
ATOM 632 N N . PHE A 1 86 ? -6.267 1.298 8.301 1.00 97.69 86 PHE A N 1
ATOM 633 C CA . PHE A 1 86 ? -7.246 2.307 7.895 1.00 97.69 86 PHE A CA 1
ATOM 634 C C . PHE A 1 86 ? -6.570 3.356 7.016 1.00 97.69 86 PHE A C 1
ATOM 636 O O . PHE A 1 86 ? -5.596 3.985 7.430 1.00 97.69 86 PHE A O 1
ATOM 643 N N . LYS A 1 87 ? -7.049 3.541 5.785 1.00 96.88 87 LYS A N 1
ATOM 644 C CA . LYS A 1 87 ? -6.375 4.366 4.774 1.00 96.88 87 LYS A CA 1
ATOM 645 C C . LYS A 1 87 ? -7.354 5.105 3.879 1.00 96.88 87 LYS A C 1
ATOM 647 O O . LYS A 1 87 ? -8.432 4.607 3.564 1.00 96.88 87 LYS A O 1
ATOM 652 N N . ALA A 1 88 ? -6.939 6.259 3.375 1.00 95.50 88 ALA A N 1
ATOM 653 C CA . ALA A 1 88 ? -7.695 6.950 2.340 1.00 95.50 88 ALA A CA 1
ATOM 654 C C . ALA A 1 88 ? -7.572 6.233 0.981 1.00 95.50 88 ALA A C 1
ATOM 656 O O . ALA A 1 88 ? -6.498 5.755 0.583 1.00 95.50 88 ALA A O 1
ATOM 657 N N . THR A 1 89 ? -8.672 6.160 0.230 1.00 94.06 89 THR A N 1
ATOM 658 C CA . THR A 1 89 ? -8.728 5.421 -1.047 1.00 94.06 89 THR A CA 1
ATOM 659 C C . THR A 1 89 ? -7.986 6.131 -2.176 1.00 94.06 89 THR A C 1
ATOM 661 O O . THR A 1 89 ? -7.402 5.464 -3.022 1.00 94.06 89 THR A O 1
ATOM 664 N N . HIS A 1 90 ? -7.921 7.461 -2.129 1.00 90.19 90 HIS A N 1
ATOM 665 C CA . HIS A 1 90 ? -7.653 8.363 -3.254 1.00 90.19 90 HIS A CA 1
ATOM 666 C C . HIS A 1 90 ? -6.332 9.145 -3.121 1.00 90.19 90 HIS A C 1
ATOM 668 O O . HIS A 1 90 ? -6.183 10.233 -3.653 1.00 90.19 90 HIS A O 1
ATOM 674 N N . THR A 1 91 ? -5.371 8.618 -2.366 1.00 87.75 91 THR A N 1
ATOM 675 C CA . THR A 1 91 ? -4.105 9.301 -2.053 1.00 87.75 91 THR A CA 1
ATOM 676 C C . THR A 1 91 ? -3.000 8.309 -1.716 1.00 87.75 91 THR A C 1
ATOM 678 O O . THR A 1 91 ? -3.272 7.168 -1.351 1.00 87.75 91 THR A O 1
ATOM 681 N N . THR A 1 92 ? -1.735 8.714 -1.778 1.00 84.75 92 THR A N 1
ATOM 682 C CA . THR A 1 92 ? -0.645 7.939 -1.191 1.00 84.75 92 THR A CA 1
ATOM 683 C C . THR A 1 92 ? -0.319 8.396 0.226 1.00 84.75 92 THR A C 1
ATOM 685 O O . THR A 1 92 ? 0.058 9.534 0.478 1.00 84.75 92 THR A O 1
ATOM 688 N N . GLY A 1 93 ? -0.332 7.444 1.157 1.00 83.50 93 GLY A N 1
ATOM 689 C CA . GLY A 1 93 ? 0.302 7.630 2.451 1.00 83.50 93 GLY A CA 1
ATOM 690 C C . GLY A 1 93 ? -0.517 8.315 3.532 1.00 83.50 93 GLY A C 1
ATOM 691 O O . GLY A 1 93 ? 0.099 8.728 4.496 1.00 83.50 93 GLY A O 1
ATOM 692 N N . CYS A 1 94 ? -1.838 8.377 3.410 1.00 92.94 94 CYS A N 1
ATOM 693 C CA . CYS A 1 94 ? -2.723 8.702 4.529 1.00 92.94 94 CYS A CA 1
ATOM 694 C C . CYS A 1 94 ? -3.225 7.386 5.103 1.00 92.94 94 CYS A C 1
ATOM 696 O O . CYS A 1 94 ? -4.079 6.734 4.488 1.00 92.94 94 CYS A O 1
ATOM 698 N N . LEU A 1 95 ? -2.583 6.921 6.175 1.00 95.00 95 LEU A N 1
ATOM 699 C CA . LEU A 1 95 ? -2.900 5.623 6.760 1.00 95.00 95 LEU A CA 1
ATOM 700 C C . LEU A 1 95 ? -2.540 5.536 8.237 1.00 95.00 95 LEU A C 1
ATOM 702 O O . LEU A 1 95 ? -1.482 6.011 8.651 1.00 95.00 95 LEU A O 1
ATOM 706 N N . VAL A 1 96 ? -3.357 4.805 8.981 1.00 95.81 96 VAL A N 1
ATOM 707 C CA . VAL A 1 96 ? -3.084 4.327 10.336 1.00 95.81 96 VAL A CA 1
ATOM 708 C C . VAL A 1 96 ? -3.121 2.801 10.328 1.00 95.81 96 VAL A C 1
ATOM 710 O O . VAL A 1 96 ? -4.003 2.201 9.720 1.00 95.81 96 VAL A O 1
ATOM 713 N N . LEU A 1 97 ? -2.147 2.183 10.986 1.00 95.25 97 LEU A N 1
ATOM 714 C CA . LEU A 1 97 ? -2.129 0.762 11.309 1.00 95.25 97 LEU A CA 1
ATOM 715 C C . LEU A 1 97 ? -2.599 0.599 12.751 1.00 95.25 97 LEU A C 1
ATOM 717 O O . LEU A 1 97 ? -2.122 1.319 13.638 1.00 95.25 97 LEU A O 1
ATOM 721 N N . VAL A 1 98 ? -3.517 -0.334 12.960 1.00 95.88 98 VAL A N 1
ATOM 722 C CA . VAL A 1 98 ? -4.168 -0.599 14.239 1.00 95.88 98 VAL A CA 1
ATOM 723 C C . VAL A 1 98 ? -3.960 -2.055 14.610 1.00 95.88 98 VAL A C 1
ATOM 725 O O . VAL A 1 98 ? -4.210 -2.920 13.777 1.00 95.88 98 VAL A O 1
ATOM 728 N N . GLU A 1 99 ? -3.542 -2.305 15.847 1.00 95.06 99 GLU A N 1
ATOM 729 C CA . GLU A 1 99 ? -3.521 -3.629 16.478 1.00 95.06 99 GLU A CA 1
ATOM 730 C C . GLU A 1 99 ? -4.064 -3.511 17.909 1.00 95.06 99 GLU A C 1
ATOM 732 O O . GLU A 1 99 ? -3.730 -2.558 18.618 1.00 95.06 99 GLU A O 1
ATOM 737 N N . GLY A 1 100 ? -4.941 -4.423 18.333 1.00 95.25 100 GLY A N 1
ATOM 738 C CA . GLY A 1 100 ? -5.559 -4.412 19.666 1.00 95.25 100 GLY A CA 1
ATOM 739 C C . GLY A 1 100 ? -6.268 -3.093 19.999 1.00 95.25 100 GLY A C 1
ATOM 740 O O . GLY A 1 100 ? -6.182 -2.601 21.125 1.00 95.25 100 GLY A O 1
ATOM 741 N N . GLY A 1 101 ? -6.878 -2.448 18.996 1.00 95.94 101 GLY A N 1
ATOM 742 C CA . GLY A 1 101 ? -7.511 -1.132 19.147 1.00 95.94 101 GLY A CA 1
ATOM 743 C C . GLY A 1 101 ? -6.533 0.025 19.402 1.00 95.94 101 GLY A C 1
ATOM 744 O O . GLY A 1 101 ? -6.948 1.089 19.872 1.00 95.94 101 GLY A O 1
ATOM 745 N N . ARG A 1 102 ? -5.236 -0.149 19.119 1.00 95.75 102 ARG A N 1
ATOM 746 C CA . ARG A 1 102 ? -4.189 0.861 19.331 1.00 95.75 102 ARG A CA 1
ATOM 747 C C . ARG A 1 102 ? -3.407 1.157 18.062 1.00 95.75 102 ARG A C 1
ATOM 749 O O . ARG A 1 102 ? -3.200 0.292 17.220 1.00 95.75 102 ARG A O 1
ATOM 756 N N . VAL A 1 103 ? -2.932 2.394 17.942 1.00 94.56 103 VAL A N 1
ATOM 757 C CA . VAL A 1 103 ? -2.065 2.818 16.837 1.00 94.56 103 VAL A CA 1
ATOM 758 C C . VAL A 1 103 ? -0.710 2.120 16.948 1.00 94.56 103 VAL A C 1
ATOM 760 O O . VAL A 1 103 ? 0.025 2.362 17.903 1.00 94.56 103 VAL A O 1
ATOM 763 N N . VAL A 1 104 ? -0.336 1.334 15.941 1.00 92.38 104 VAL A N 1
ATOM 764 C CA . VAL A 1 104 ? 1.014 0.742 15.817 1.00 92.38 104 VAL A CA 1
ATOM 765 C C . VAL A 1 104 ? 1.828 1.360 14.683 1.00 92.38 104 VAL A C 1
ATOM 767 O O . VAL A 1 104 ? 3.049 1.248 14.635 1.00 92.38 104 VAL A O 1
ATOM 770 N N . GLY A 1 105 ? 1.172 2.091 13.782 1.00 91.25 105 GLY A N 1
ATOM 771 C CA . GLY A 1 105 ? 1.842 2.826 12.721 1.00 91.25 105 GLY A CA 1
ATOM 772 C C . GLY A 1 105 ? 0.981 3.956 12.188 1.00 91.25 105 GLY A C 1
ATOM 773 O O . GLY A 1 105 ? -0.237 3.844 12.120 1.00 91.25 105 GLY A O 1
ATOM 774 N N . HIS A 1 106 ? 1.602 5.064 11.795 1.00 92.69 106 HIS A N 1
ATOM 775 C CA . HIS A 1 106 ? 0.863 6.192 11.236 1.00 92.69 106 HIS A CA 1
ATOM 776 C C . HIS A 1 106 ? 1.697 6.942 10.203 1.00 92.69 106 HIS A C 1
ATOM 778 O O . HIS A 1 106 ? 2.814 7.401 10.471 1.00 92.69 106 HIS A O 1
ATOM 784 N N . LYS A 1 107 ? 1.139 7.103 9.005 1.00 91.62 107 LYS A N 1
ATOM 785 C CA . LYS A 1 107 ? 1.627 8.060 8.019 1.00 91.62 107 LYS A CA 1
ATOM 786 C C . LYS A 1 107 ? 0.613 9.209 7.920 1.00 91.62 107 LYS A C 1
ATOM 788 O O . LYS A 1 107 ? -0.459 8.982 7.362 1.00 91.62 107 LYS A O 1
ATOM 793 N N . PRO A 1 108 ? 0.932 10.388 8.485 1.00 91.12 108 PRO A N 1
ATOM 794 C CA . PRO A 1 108 ? -0.003 11.499 8.505 1.00 91.12 108 PRO A CA 1
ATOM 795 C C . PRO A 1 108 ? -0.112 12.177 7.138 1.00 91.12 108 PRO A C 1
ATOM 797 O O . PRO A 1 108 ? 0.870 12.236 6.391 1.00 91.12 108 PRO A O 1
ATOM 800 N N . CYS A 1 109 ? -1.276 12.763 6.869 1.00 88.75 109 CYS A N 1
ATOM 801 C CA . CYS A 1 109 ? -1.573 13.573 5.689 1.00 88.75 109 CYS A CA 1
ATOM 802 C C . CYS A 1 109 ? -2.048 14.982 6.056 1.00 88.75 109 CYS A C 1
ATOM 804 O O . CYS A 1 109 ? -3.143 15.418 5.710 1.00 88.75 109 CYS A O 1
ATOM 806 N N . GLY A 1 110 ? -1.178 15.708 6.758 1.00 86.50 110 GLY A N 1
ATOM 807 C CA . GLY A 1 110 ? -1.431 17.081 7.203 1.00 86.50 110 GLY A CA 1
ATOM 808 C C . GLY A 1 110 ? -2.017 17.175 8.613 1.00 86.50 110 GLY A C 1
ATOM 809 O O . GLY A 1 110 ? -2.067 18.255 9.194 1.00 86.50 110 GLY A O 1
ATOM 810 N N . GLU A 1 111 ? -2.447 16.067 9.212 1.00 92.38 111 GLU A N 1
ATOM 811 C CA . GLU A 1 111 ? -2.666 15.946 10.653 1.00 92.38 111 GLU A CA 1
ATOM 812 C C . GLU A 1 111 ? -1.374 15.800 11.445 1.00 92.38 111 GLU A C 1
ATOM 814 O O . GLU A 1 111 ? -0.331 15.357 10.956 1.00 92.38 111 GLU A O 1
ATOM 819 N N . ARG A 1 112 ? -1.487 16.113 12.738 1.00 92.81 112 ARG A N 1
ATOM 820 C CA . ARG A 1 112 ? -0.485 15.717 13.713 1.00 92.81 112 ARG A CA 1
ATOM 821 C C . ARG A 1 112 ? -0.380 14.194 13.730 1.00 92.81 112 ARG A C 1
ATOM 823 O O . ARG A 1 112 ? -1.371 13.468 13.770 1.00 92.81 112 ARG A O 1
ATOM 830 N N . ARG A 1 113 ? 0.858 13.713 13.766 1.00 91.94 113 ARG A N 1
ATOM 831 C CA . ARG A 1 113 ? 1.156 12.298 13.954 1.00 91.94 113 ARG A CA 1
ATOM 832 C C . ARG A 1 113 ? 0.603 11.812 15.299 1.00 91.94 113 ARG A C 1
ATOM 834 O O . ARG A 1 113 ? 1.056 12.254 16.349 1.00 91.94 113 ARG A O 1
ATOM 841 N N . LEU A 1 114 ? -0.335 10.874 15.241 1.00 93.62 114 LEU A N 1
ATOM 842 C CA . LEU A 1 114 ? -0.738 10.018 16.359 1.00 93.62 114 LEU A CA 1
ATOM 843 C C . LEU A 1 114 ? 0.462 9.264 16.946 1.00 93.62 114 LEU A C 1
ATOM 845 O O . LEU A 1 114 ? 1.291 8.740 16.198 1.00 93.62 114 LEU A O 1
ATOM 849 N N . ALA A 1 115 ? 0.541 9.218 18.275 1.00 91.81 115 ALA A N 1
ATOM 850 C CA . ALA A 1 115 ? 1.586 8.495 18.987 1.00 91.81 115 ALA A CA 1
ATOM 851 C C . ALA A 1 115 ? 1.314 6.978 18.959 1.00 91.81 115 ALA A C 1
ATOM 853 O O . ALA A 1 115 ? 0.152 6.581 19.107 1.00 91.81 115 ALA A O 1
ATOM 854 N N . PRO A 1 116 ? 2.345 6.125 18.812 1.00 91.12 116 PRO A N 1
ATOM 855 C CA . PRO A 1 116 ? 2.201 4.686 19.027 1.00 91.12 116 PRO A CA 1
ATOM 856 C C . PRO A 1 116 ? 1.541 4.375 20.379 1.00 91.12 116 PRO A C 1
ATOM 858 O O . PRO A 1 116 ? 1.766 5.083 21.359 1.00 91.12 116 PRO A O 1
ATOM 861 N N . GLY A 1 117 ? 0.691 3.350 20.425 1.00 93.38 117 GLY A N 1
ATOM 862 C CA . GLY A 1 117 ? -0.066 2.946 21.615 1.00 93.38 117 GLY A CA 1
ATOM 863 C C . GLY A 1 117 ? -1.342 3.757 21.884 1.00 93.38 117 GLY A C 1
ATOM 864 O O . GLY A 1 117 ? -2.145 3.348 22.726 1.00 93.38 117 GLY A O 1
ATOM 865 N N . SER A 1 118 ? -1.574 4.862 21.163 1.00 95.50 118 SER A N 1
ATOM 866 C CA . SER A 1 118 ? -2.799 5.669 21.298 1.00 95.50 118 SER A CA 1
ATOM 867 C C . SER A 1 118 ? -4.042 4.836 20.979 1.00 95.50 118 SER A C 1
ATOM 869 O O . SER A 1 118 ? -4.029 4.075 20.010 1.00 95.50 118 SER A O 1
ATOM 871 N N . ARG A 1 119 ? -5.119 4.988 21.763 1.00 96.94 119 ARG A N 1
ATOM 872 C CA . ARG A 1 119 ? -6.391 4.286 21.521 1.00 96.94 119 ARG A CA 1
ATOM 873 C C . ARG A 1 119 ? -7.021 4.760 20.212 1.00 96.94 119 ARG A C 1
ATOM 875 O O . ARG A 1 119 ? -7.066 5.959 19.942 1.00 96.94 119 ARG A O 1
ATOM 882 N N . VAL A 1 120 ? -7.529 3.815 19.432 1.00 97.69 120 VAL A N 1
ATOM 883 C CA . VAL A 1 120 ? -8.301 4.075 18.219 1.00 97.69 120 VAL A CA 1
ATOM 884 C C . VAL A 1 120 ? -9.780 3.923 18.536 1.00 97.69 120 VAL A C 1
ATOM 886 O O . VAL A 1 120 ? -10.198 2.904 19.077 1.00 97.69 120 VAL A O 1
ATOM 889 N N . THR A 1 121 ? -10.559 4.950 18.209 1.00 97.44 121 THR A N 1
ATOM 890 C CA . THR A 1 121 ? -12.017 4.963 18.367 1.00 97.44 121 THR A CA 1
ATOM 891 C C . THR A 1 121 ? -12.689 5.303 17.034 1.00 97.44 121 THR A C 1
ATOM 893 O O . THR A 1 121 ? -12.032 5.890 16.160 1.00 97.44 121 THR A O 1
ATOM 896 N N . PRO A 1 122 ? -13.980 4.975 16.854 1.00 97.81 122 PRO A N 1
ATOM 897 C CA . PRO A 1 122 ? -14.747 5.387 15.679 1.00 97.81 122 PRO A CA 1
ATOM 898 C C . PRO A 1 122 ? -14.656 6.897 15.399 1.00 97.81 122 PRO A C 1
ATOM 900 O O . PRO A 1 122 ? -14.456 7.306 14.256 1.00 97.81 122 PRO A O 1
ATOM 903 N N . GLU A 1 123 ? -14.681 7.734 16.439 1.00 98.00 123 GLU A N 1
ATOM 904 C CA . GLU A 1 123 ? -14.612 9.199 16.336 1.00 98.00 123 GLU A CA 1
ATOM 905 C C . GLU A 1 123 ? -13.250 9.675 15.814 1.00 98.00 123 GLU A C 1
ATOM 907 O O . GLU A 1 123 ? -13.170 10.598 14.993 1.00 98.00 123 GLU A O 1
ATOM 912 N N . LEU A 1 124 ? -12.161 9.027 16.246 1.00 97.62 124 LEU A N 1
ATOM 913 C CA . LEU A 1 124 ? -10.826 9.304 15.718 1.00 97.62 124 LEU A CA 1
ATOM 914 C C . LEU A 1 124 ? -10.752 8.964 14.224 1.00 97.62 124 LEU A C 1
ATOM 916 O O . LEU A 1 124 ? -10.251 9.765 13.432 1.00 97.62 124 LEU A O 1
ATOM 920 N N . LEU A 1 125 ? -11.264 7.797 13.824 1.00 98.06 125 LEU A N 1
ATOM 921 C CA . LEU A 1 125 ? -11.259 7.371 12.422 1.00 98.06 125 LEU A CA 1
ATOM 922 C C . LEU A 1 125 ? -12.155 8.258 11.549 1.00 98.06 125 LEU A C 1
ATOM 924 O O . LEU A 1 125 ? -11.763 8.612 10.435 1.00 98.06 125 LEU A O 1
ATOM 928 N N . ALA A 1 126 ? -13.312 8.680 12.063 1.00 97.94 126 ALA A N 1
ATOM 929 C CA . ALA A 1 126 ? -14.191 9.656 11.425 1.00 97.94 126 ALA A CA 1
ATOM 930 C C . ALA A 1 126 ? -13.486 11.008 11.229 1.00 97.94 126 ALA A C 1
ATOM 932 O O . ALA A 1 126 ? -13.553 11.596 10.148 1.00 97.94 126 ALA A O 1
ATOM 933 N N . THR A 1 127 ? -12.730 11.466 12.232 1.00 97.06 127 THR A N 1
ATOM 934 C CA . THR A 1 127 ? -11.932 12.701 12.154 1.00 97.06 127 THR A CA 1
ATOM 935 C C . THR A 1 127 ? -10.833 12.603 11.093 1.00 97.06 127 THR A C 1
ATOM 937 O O . THR A 1 127 ? -10.654 13.530 10.296 1.00 97.06 127 THR A O 1
ATOM 940 N N . LEU A 1 128 ? -10.108 11.478 11.048 1.00 97.00 128 LEU A N 1
ATOM 941 C CA . LEU A 1 128 ? -9.104 11.215 10.012 1.00 97.00 128 LEU A CA 1
ATOM 942 C C . LEU A 1 128 ? -9.746 11.162 8.625 1.00 97.00 128 LEU A C 1
ATOM 944 O O . LEU A 1 128 ? -9.248 11.812 7.710 1.00 97.00 128 LEU A O 1
ATOM 948 N N . CYS A 1 129 ? -10.882 10.473 8.484 1.00 96.81 129 CYS A N 1
ATOM 949 C CA . CYS A 1 129 ? -11.657 10.460 7.248 1.00 96.81 129 CYS A CA 1
ATOM 950 C C . CYS A 1 129 ? -11.995 11.882 6.801 1.00 96.81 129 CYS A C 1
ATOM 952 O O . CYS A 1 129 ? -11.612 12.265 5.701 1.00 96.81 129 CYS A O 1
ATOM 954 N N . ALA A 1 130 ? -12.630 12.686 7.660 1.00 95.56 130 ALA A N 1
ATOM 955 C CA . ALA A 1 130 ? -13.084 14.032 7.315 1.00 95.56 130 ALA A CA 1
ATOM 956 C C . ALA A 1 130 ? -11.923 14.963 6.945 1.00 95.56 130 ALA A C 1
ATOM 958 O O . ALA A 1 130 ? -12.079 15.915 6.180 1.00 95.56 130 ALA A O 1
ATOM 959 N N . ARG A 1 131 ? -10.731 14.722 7.494 1.00 94.19 131 ARG A N 1
ATOM 960 C CA . ARG A 1 131 ? -9.525 15.432 7.075 1.00 94.19 131 ARG A CA 1
ATOM 961 C C . ARG A 1 131 ? -9.036 14.950 5.716 1.00 94.19 131 ARG A C 1
ATOM 963 O O . ARG A 1 131 ? -8.877 15.774 4.823 1.00 94.19 131 ARG A O 1
ATOM 970 N N . TRP A 1 132 ? -8.821 13.649 5.556 1.00 94.62 132 TRP A N 1
ATOM 971 C CA . TRP A 1 132 ? -8.252 13.090 4.333 1.00 94.62 132 TRP A CA 1
ATOM 972 C C . TRP A 1 132 ? -9.158 13.302 3.121 1.00 94.62 132 TRP A C 1
ATOM 974 O O . TRP A 1 132 ? -8.649 13.536 2.034 1.00 94.62 132 TRP A O 1
ATOM 984 N N . THR A 1 133 ? -10.483 13.271 3.285 1.00 92.81 133 THR A N 1
ATOM 985 C CA . THR A 1 133 ? -11.433 13.480 2.181 1.00 92.81 133 THR A CA 1
ATOM 986 C C . THR A 1 133 ? -11.556 14.932 1.731 1.00 92.81 133 THR A C 1
ATOM 988 O O . THR A 1 133 ? -12.056 15.176 0.637 1.00 92.81 133 THR A O 1
ATOM 991 N N . ARG A 1 134 ? -11.073 15.896 2.527 1.00 89.38 134 ARG A N 1
ATOM 992 C CA . ARG A 1 134 ? -10.960 17.304 2.112 1.00 89.38 134 ARG A CA 1
ATOM 993 C C . ARG A 1 134 ? -9.711 17.576 1.278 1.00 89.38 134 ARG A C 1
ATOM 995 O O . ARG A 1 134 ? -9.638 18.607 0.614 1.00 89.38 134 ARG A O 1
ATOM 1002 N N . THR A 1 135 ? -8.716 16.691 1.320 1.00 76.19 135 THR A N 1
ATOM 1003 C CA . THR A 1 135 ? -7.480 16.862 0.558 1.00 76.19 135 THR A CA 1
ATOM 1004 C C . THR A 1 135 ? -7.724 16.530 -0.910 1.00 76.19 135 THR A C 1
ATOM 1006 O O . THR A 1 135 ? -7.794 15.368 -1.298 1.00 76.19 135 THR A O 1
ATOM 1009 N N . MET A 1 136 ? -7.815 17.569 -1.735 1.00 65.62 136 MET A N 1
ATOM 1010 C CA . MET A 1 136 ? -7.913 17.437 -3.186 1.00 65.62 136 MET A CA 1
ATOM 1011 C C . MET A 1 136 ? -6.540 17.628 -3.832 1.00 65.62 136 MET A C 1
ATOM 1013 O O . MET A 1 136 ? -5.771 18.505 -3.443 1.00 65.62 136 MET A O 1
ATOM 1017 N N . TYR A 1 137 ? -6.233 16.785 -4.815 1.00 73.56 137 TYR A N 1
ATOM 1018 C CA . TYR A 1 137 ? -4.971 16.813 -5.549 1.00 73.56 137 TYR A CA 1
ATOM 1019 C C . TYR A 1 137 ? -5.014 17.778 -6.728 1.00 73.56 137 TYR A C 1
ATOM 1021 O O . TYR A 1 137 ? -6.024 17.864 -7.428 1.00 73.56 137 TYR A O 1
ATOM 1029 N N . ASP A 1 138 ? -3.894 18.455 -6.969 1.00 68.25 138 ASP A N 1
ATOM 1030 C CA . ASP A 1 138 ? -3.723 19.349 -8.110 1.00 68.25 138 ASP A CA 1
ATOM 1031 C C . ASP A 1 138 ? -3.390 18.592 -9.415 1.00 68.25 138 ASP A C 1
ATOM 1033 O O . ASP A 1 138 ? -3.421 17.357 -9.503 1.00 68.25 138 ASP A O 1
ATOM 1037 N N . VAL A 1 139 ? -3.052 19.356 -10.458 1.00 65.31 139 VAL A N 1
ATOM 1038 C CA . VAL A 1 139 ? -2.703 18.848 -11.794 1.00 65.31 139 VAL A CA 1
ATOM 1039 C C . VAL A 1 139 ? -1.503 17.891 -11.806 1.00 65.31 139 VAL A C 1
ATOM 1041 O O . VAL A 1 139 ? -1.405 17.058 -12.708 1.00 65.31 139 VAL A O 1
ATOM 1044 N N . THR A 1 140 ? -0.608 17.952 -10.818 1.00 71.94 140 THR A N 1
ATOM 1045 C CA . THR A 1 140 ? 0.573 17.074 -10.730 1.00 71.94 140 THR A CA 1
ATOM 1046 C C . THR A 1 140 ? 0.207 15.659 -10.286 1.00 71.94 140 THR A C 1
ATOM 1048 O O . THR A 1 140 ? 0.880 14.687 -10.633 1.00 71.94 140 THR A O 1
ATOM 1051 N N . GLN A 1 141 ? -0.914 15.524 -9.579 1.00 83.75 141 GLN A N 1
ATOM 1052 C CA . GLN A 1 141 ? -1.461 14.269 -9.074 1.00 83.75 141 GLN A CA 1
ATOM 1053 C C . GLN A 1 141 ? -2.860 14.001 -9.659 1.00 83.75 141 GLN A C 1
ATOM 1055 O O . GLN A 1 141 ? -3.717 13.399 -9.011 1.00 83.75 141 GLN A O 1
ATOM 1060 N N . TRP A 1 142 ? -3.061 14.397 -10.924 1.00 87.94 142 TRP A N 1
ATOM 1061 C CA . TRP A 1 142 ? -4.349 14.397 -11.631 1.00 87.94 142 TRP A CA 1
ATOM 1062 C C . TRP A 1 142 ? -5.139 13.081 -11.535 1.00 87.94 142 TRP A C 1
ATOM 1064 O O . TRP A 1 142 ? -6.364 13.100 -11.516 1.00 87.94 142 TRP A O 1
ATOM 1074 N N . ALA A 1 143 ? -4.469 11.924 -11.492 1.00 90.69 143 ALA A N 1
ATOM 1075 C CA . ALA A 1 143 ? -5.155 10.632 -11.453 1.00 90.69 143 ALA A CA 1
ATOM 1076 C C . ALA A 1 143 ? -5.987 10.485 -10.170 1.00 90.69 143 ALA A C 1
ATOM 1078 O O . ALA A 1 143 ? -7.078 9.923 -10.200 1.00 90.69 143 ALA A O 1
ATOM 1079 N N . TYR A 1 144 ? -5.498 11.032 -9.054 1.00 89.69 144 TYR A N 1
ATOM 1080 C CA . TYR A 1 144 ? -6.230 11.056 -7.793 1.00 89.69 144 TYR A CA 1
ATOM 1081 C C . TYR A 1 144 ? -7.386 12.061 -7.806 1.00 89.69 144 TYR A C 1
ATOM 1083 O O . TYR A 1 144 ? -8.421 11.783 -7.209 1.00 89.69 144 TYR A O 1
ATOM 1091 N N . SER A 1 145 ? -7.263 13.186 -8.522 1.00 88.06 145 SER A N 1
ATOM 1092 C CA . SER A 1 145 ? -8.329 14.201 -8.593 1.00 88.06 145 SER A CA 1
ATOM 1093 C C . SER A 1 145 ? -9.568 13.744 -9.372 1.00 88.06 145 SER A C 1
ATOM 1095 O O . SER A 1 145 ? -10.608 14.395 -9.320 1.00 88.06 145 SER A O 1
ATOM 1097 N N . LYS A 1 146 ? -9.488 12.605 -10.072 1.00 89.69 146 LYS A N 1
ATOM 1098 C CA . LYS A 1 146 ? -10.627 11.958 -10.741 1.00 89.69 146 LYS A CA 1
ATOM 1099 C C . LYS A 1 146 ? -11.429 11.021 -9.836 1.00 89.69 146 LYS A C 1
ATOM 1101 O O . LYS A 1 146 ? -12.443 10.490 -10.281 1.00 89.69 146 LYS A O 1
ATOM 1106 N N . LEU A 1 147 ? -10.976 10.776 -8.608 1.00 89.94 147 LEU A N 1
ATOM 1107 C CA . LEU A 1 147 ? -11.604 9.826 -7.696 1.00 89.94 147 LEU A CA 1
ATOM 1108 C C . LEU A 1 147 ? -12.554 10.518 -6.729 1.00 89.94 147 LEU A C 1
ATOM 1110 O O . LEU A 1 147 ? -12.260 11.600 -6.233 1.00 89.94 147 LEU A O 1
ATOM 1114 N N . THR A 1 148 ? -13.644 9.837 -6.374 1.00 91.56 148 THR A N 1
ATOM 1115 C CA . THR A 1 148 ? -14.462 10.227 -5.223 1.00 91.56 148 THR A CA 1
ATOM 1116 C C . THR A 1 148 ? -13.691 9.924 -3.934 1.00 91.56 148 THR A C 1
ATOM 1118 O O . THR A 1 148 ? -13.398 8.739 -3.678 1.00 91.56 148 THR A O 1
ATOM 1121 N N . PRO A 1 149 ? -13.374 10.944 -3.110 1.00 93.50 149 PRO A N 1
ATOM 1122 C CA . PRO A 1 149 ? -12.675 10.749 -1.851 1.00 93.50 149 PRO A CA 1
ATOM 1123 C C . PRO A 1 149 ? -13.405 9.778 -0.922 1.00 93.50 149 PRO A C 1
ATOM 1125 O O . PRO A 1 149 ? -14.625 9.659 -0.937 1.00 93.50 149 PRO A O 1
ATOM 1128 N N . GLY A 1 150 ? -12.640 9.051 -0.120 1.00 94.75 150 GLY A N 1
ATOM 1129 C CA . GLY A 1 150 ? -13.164 8.058 0.806 1.00 94.75 150 GLY A CA 1
ATOM 1130 C C . GLY A 1 150 ? -12.057 7.333 1.551 1.00 94.75 150 GLY A C 1
ATOM 1131 O O . GLY A 1 150 ? -10.867 7.645 1.396 1.00 94.75 150 GLY A O 1
ATOM 1132 N N . VAL A 1 151 ? -12.465 6.345 2.338 1.00 96.88 151 VAL A N 1
ATOM 1133 C CA . VAL A 1 151 ? -11.607 5.546 3.214 1.00 96.88 151 VAL A CA 1
ATOM 1134 C C . VAL A 1 151 ? -11.903 4.056 3.076 1.00 96.88 151 VAL A C 1
ATOM 1136 O O . VAL A 1 151 ? -12.977 3.650 2.633 1.00 96.88 151 VAL A O 1
ATOM 1139 N N . VAL A 1 152 ? -10.925 3.240 3.449 1.00 97.50 152 VAL A N 1
ATOM 1140 C CA . VAL A 1 152 ? -11.029 1.784 3.513 1.00 97.50 152 VAL A CA 1
ATOM 1141 C C . VAL A 1 152 ? -10.238 1.268 4.715 1.00 97.50 152 VAL A C 1
ATOM 1143 O O . VAL A 1 152 ? -9.131 1.745 4.977 1.00 97.50 152 VAL A O 1
ATOM 1146 N N . ALA A 1 153 ? -10.802 0.298 5.427 1.00 98.00 153 ALA A N 1
ATOM 1147 C CA . ALA A 1 153 ? -10.125 -0.531 6.410 1.00 98.00 153 ALA A CA 1
ATOM 1148 C C . ALA A 1 153 ? -9.919 -1.934 5.831 1.00 98.00 153 ALA A C 1
ATOM 1150 O O . ALA A 1 153 ? -10.844 -2.523 5.268 1.00 98.00 153 ALA A O 1
ATOM 1151 N N . GLU A 1 154 ? -8.716 -2.477 5.968 1.00 97.31 154 GLU A N 1
ATOM 1152 C CA . GLU A 1 154 ? -8.392 -3.837 5.534 1.00 97.31 154 GLU A CA 1
ATOM 1153 C C . GLU A 1 154 ? -7.616 -4.585 6.612 1.00 97.31 154 GLU A C 1
ATOM 1155 O O . GLU A 1 154 ? -6.835 -3.963 7.334 1.00 97.31 154 GLU A O 1
ATOM 1160 N N . ARG A 1 155 ? -7.788 -5.907 6.701 1.00 97.00 155 ARG A N 1
ATOM 1161 C CA . ARG A 1 155 ? -7.026 -6.722 7.655 1.00 97.00 155 ARG A CA 1
ATOM 1162 C C . ARG A 1 155 ? -5.523 -6.637 7.367 1.00 97.00 155 ARG A C 1
ATOM 1164 O O . ARG A 1 155 ? -5.113 -6.644 6.203 1.00 97.00 155 ARG A O 1
ATOM 1171 N N . LEU A 1 156 ? -4.703 -6.558 8.419 1.00 95.12 156 LEU A N 1
ATOM 1172 C CA . LEU A 1 156 ? -3.247 -6.637 8.264 1.00 95.12 156 LEU A CA 1
ATOM 1173 C C . LEU A 1 156 ? -2.822 -8.033 7.802 1.00 95.12 156 LEU A C 1
ATOM 1175 O O . LEU A 1 156 ? -3.433 -9.042 8.147 1.00 95.12 156 LEU A O 1
ATOM 1179 N N . VAL A 1 157 ? -1.762 -8.076 6.998 1.00 92.88 157 VAL A N 1
ATOM 1180 C CA . VAL A 1 157 ? -1.163 -9.325 6.526 1.00 92.88 157 VAL A CA 1
ATOM 1181 C C . VAL A 1 157 ? 0.131 -9.550 7.285 1.00 92.88 157 VAL A C 1
ATOM 1183 O O . VAL A 1 157 ? 0.986 -8.664 7.340 1.00 92.88 157 VAL A O 1
ATOM 1186 N N . TYR A 1 158 ? 0.272 -10.753 7.824 1.00 91.69 158 TYR A N 1
ATOM 1187 C CA . TYR A 1 158 ? 1.451 -11.199 8.550 1.00 91.69 158 TYR A CA 1
ATOM 1188 C C . TYR A 1 158 ? 2.212 -12.244 7.739 1.00 91.69 158 TYR A C 1
ATOM 1190 O O . TYR A 1 158 ? 1.699 -12.837 6.785 1.00 91.69 158 TYR A O 1
ATOM 1198 N N . ARG A 1 159 ? 3.469 -12.456 8.116 1.00 88.81 159 ARG A N 1
ATOM 1199 C CA . ARG A 1 159 ? 4.269 -13.587 7.653 1.00 88.81 159 ARG A CA 1
ATOM 1200 C C . ARG A 1 159 ? 3.690 -14.887 8.217 1.00 88.81 159 ARG A C 1
ATOM 1202 O O . ARG A 1 159 ? 2.752 -14.895 9.008 1.00 88.81 159 ARG A O 1
ATOM 1209 N N . THR A 1 160 ? 4.265 -16.012 7.805 1.00 87.44 160 THR A N 1
ATOM 1210 C CA . THR A 1 160 ? 3.829 -17.348 8.242 1.00 87.44 160 THR A CA 1
ATOM 1211 C C . THR A 1 160 ? 3.983 -17.588 9.745 1.00 87.44 160 THR A C 1
ATOM 1213 O O . THR A 1 160 ? 3.405 -18.538 10.250 1.00 87.44 160 THR A O 1
ATOM 1216 N N . ASP A 1 161 ? 4.750 -16.750 10.447 1.00 88.00 161 ASP A N 1
ATOM 1217 C CA . ASP A 1 161 ? 4.866 -16.769 11.910 1.00 88.00 161 ASP A CA 1
ATOM 1218 C C . ASP A 1 161 ? 3.645 -16.163 12.628 1.00 88.00 161 ASP A C 1
ATOM 1220 O O . ASP A 1 161 ? 3.549 -16.261 13.846 1.00 88.00 161 ASP A O 1
ATOM 1224 N N . GLY A 1 162 ? 2.726 -15.523 11.894 1.00 85.44 162 GLY A N 1
ATOM 1225 C CA . GLY A 1 162 ? 1.524 -14.890 12.438 1.00 85.44 162 GLY A CA 1
ATOM 1226 C C . GLY A 1 162 ? 1.777 -13.636 13.280 1.00 85.44 162 GLY A C 1
ATOM 1227 O O . GLY A 1 162 ? 0.818 -13.030 13.744 1.00 85.44 162 GLY A O 1
ATOM 1228 N N . ALA A 1 163 ? 3.034 -13.227 13.460 1.00 84.56 163 ALA A N 1
ATOM 1229 C CA . ALA A 1 163 ? 3.420 -12.156 14.379 1.00 84.56 163 ALA A CA 1
ATOM 1230 C C . ALA A 1 163 ? 4.154 -11.013 13.672 1.00 84.56 163 ALA A C 1
ATOM 1232 O O . ALA A 1 163 ? 4.029 -9.851 14.055 1.00 84.56 163 ALA A O 1
ATOM 1233 N N . THR A 1 164 ? 4.913 -11.314 12.617 1.00 84.69 164 THR A N 1
ATOM 1234 C CA . THR A 1 164 ? 5.677 -10.298 11.896 1.00 84.69 164 THR A CA 1
ATOM 1235 C C . THR A 1 164 ? 4.837 -9.736 10.752 1.00 84.69 164 THR A C 1
ATOM 1237 O O . THR A 1 164 ? 4.387 -10.517 9.908 1.00 84.69 164 THR A O 1
ATOM 1240 N N . PRO A 1 165 ? 4.649 -8.406 10.642 1.00 86.56 165 PRO A N 1
ATOM 1241 C CA . PRO A 1 165 ? 4.003 -7.811 9.478 1.00 86.56 165 PRO A CA 1
ATOM 1242 C C . PRO A 1 165 ? 4.666 -8.268 8.176 1.00 86.56 165 PRO A C 1
ATOM 1244 O O . PRO A 1 165 ? 5.893 -8.376 8.095 1.00 86.56 165 PRO A O 1
ATOM 1247 N N . ALA A 1 166 ? 3.858 -8.550 7.157 1.00 89.56 166 ALA A N 1
ATOM 1248 C CA . ALA A 1 166 ? 4.369 -8.999 5.872 1.00 89.56 166 ALA A CA 1
ATOM 1249 C C . ALA A 1 166 ? 5.279 -7.945 5.224 1.00 89.56 166 ALA A C 1
ATOM 1251 O O . ALA A 1 166 ? 5.028 -6.739 5.293 1.00 89.56 166 ALA A O 1
ATOM 1252 N N . ASP A 1 167 ? 6.330 -8.423 4.561 1.00 90.75 167 ASP A N 1
ATOM 1253 C CA . ASP A 1 167 ? 7.162 -7.584 3.705 1.00 90.75 167 ASP A CA 1
ATOM 1254 C C . ASP A 1 167 ? 6.391 -7.200 2.438 1.00 90.75 167 ASP A C 1
ATOM 1256 O O . ASP A 1 167 ? 5.541 -7.956 1.957 1.00 90.75 167 ASP A O 1
ATOM 1260 N N . ASP A 1 168 ? 6.725 -6.053 1.843 1.00 92.00 168 ASP A N 1
ATOM 1261 C CA . ASP A 1 168 ? 6.177 -5.730 0.528 1.00 92.00 168 ASP A CA 1
ATOM 1262 C C . ASP A 1 168 ? 7.046 -6.335 -0.570 1.00 92.00 168 ASP A C 1
ATOM 1264 O O . ASP A 1 168 ? 8.276 -6.224 -0.557 1.00 92.00 168 ASP A O 1
ATOM 1268 N N . VAL A 1 169 ? 6.390 -6.852 -1.604 1.00 94.94 169 VAL A N 1
ATOM 1269 C CA . VAL A 1 169 ? 7.030 -7.166 -2.879 1.00 94.94 169 VAL A CA 1
ATOM 1270 C C . VAL A 1 169 ? 6.416 -6.288 -3.959 1.00 94.94 169 VAL A C 1
ATOM 1272 O O . VAL A 1 169 ? 5.197 -6.224 -4.107 1.00 94.94 169 VAL A O 1
ATOM 1275 N N . LYS A 1 170 ? 7.262 -5.568 -4.696 1.00 94.56 170 LYS A N 1
ATOM 1276 C CA . LYS A 1 170 ? 6.851 -4.646 -5.755 1.00 94.56 170 LYS A CA 1
ATOM 1277 C C . LYS A 1 170 ? 7.403 -5.109 -7.089 1.00 94.56 170 LYS A C 1
ATOM 1279 O O . LYS A 1 170 ? 8.611 -5.282 -7.229 1.00 94.56 170 LYS A O 1
ATOM 1284 N N . CYS A 1 171 ? 6.521 -5.247 -8.065 1.00 95.00 171 CYS A N 1
ATOM 1285 C CA . CYS A 1 171 ? 6.878 -5.595 -9.430 1.00 95.00 171 CYS A CA 1
ATOM 1286 C C . CYS A 1 171 ? 6.830 -4.348 -10.309 1.00 95.00 171 CYS A C 1
ATOM 1288 O O . CYS A 1 171 ? 5.818 -3.647 -10.355 1.00 95.00 171 CYS A O 1
ATOM 1290 N N . PHE A 1 172 ? 7.919 -4.076 -11.020 1.00 93.31 172 PHE A N 1
ATOM 1291 C CA . PHE A 1 172 ? 7.946 -3.066 -12.070 1.00 93.31 172 PHE A CA 1
ATOM 1292 C C . PHE A 1 172 ? 7.667 -3.776 -13.389 1.00 93.31 172 PHE A C 1
ATOM 1294 O O . PHE A 1 172 ? 8.536 -4.473 -13.917 1.00 93.31 172 PHE A O 1
ATOM 1301 N N . ALA A 1 173 ? 6.435 -3.642 -13.874 1.00 91.44 173 ALA A N 1
ATOM 1302 C CA . ALA A 1 173 ? 5.958 -4.336 -15.059 1.00 91.44 173 ALA A CA 1
ATOM 1303 C C . ALA A 1 173 ? 5.866 -3.406 -16.274 1.00 91.44 173 ALA A C 1
ATOM 1305 O O . ALA A 1 173 ? 5.399 -2.268 -16.182 1.00 91.44 173 ALA A O 1
ATOM 1306 N N . PHE A 1 174 ? 6.278 -3.923 -17.429 1.00 87.00 174 PHE A N 1
ATOM 1307 C CA . PHE A 1 174 ? 6.218 -3.253 -18.723 1.00 87.00 174 PHE A CA 1
ATOM 1308 C C . PHE A 1 174 ? 5.577 -4.206 -19.724 1.00 87.00 174 PHE A C 1
ATOM 1310 O O . PHE A 1 174 ? 6.015 -5.347 -19.858 1.00 87.00 174 PHE A O 1
ATOM 1317 N N . ARG A 1 175 ? 4.523 -3.749 -20.413 1.00 84.75 175 ARG A N 1
ATOM 1318 C CA . ARG A 1 175 ? 3.762 -4.572 -21.375 1.00 84.75 175 ARG A CA 1
ATOM 1319 C C . ARG A 1 175 ? 3.322 -5.924 -20.774 1.00 84.75 175 ARG A C 1
ATOM 1321 O O . ARG A 1 175 ? 3.480 -6.963 -21.399 1.00 84.75 175 ARG A O 1
ATOM 1328 N N . GLY A 1 176 ? 2.837 -5.899 -19.529 1.00 86.69 176 GLY A N 1
ATOM 1329 C CA . GLY A 1 176 ? 2.380 -7.096 -18.807 1.00 86.69 176 GLY A CA 1
ATOM 1330 C C . GLY A 1 176 ? 3.491 -8.025 -18.307 1.00 86.69 176 GLY A C 1
ATOM 1331 O O . GLY A 1 176 ? 3.196 -9.119 -17.852 1.00 86.69 176 GLY A O 1
ATOM 1332 N N . ARG A 1 177 ? 4.769 -7.624 -18.392 1.00 91.62 177 ARG A N 1
ATOM 1333 C CA . ARG A 1 177 ? 5.901 -8.447 -17.943 1.00 91.62 177 ARG A CA 1
ATOM 1334 C C . ARG A 1 177 ? 6.726 -7.734 -16.887 1.00 91.62 177 ARG A C 1
ATOM 1336 O O . ARG A 1 177 ? 7.168 -6.602 -17.094 1.00 91.62 177 ARG A O 1
ATOM 1343 N N . THR A 1 178 ? 6.986 -8.407 -15.779 1.00 95.56 178 THR A N 1
ATOM 1344 C CA . THR A 1 178 ? 7.820 -7.909 -14.688 1.00 95.56 178 THR A CA 1
ATOM 1345 C C . THR A 1 178 ? 9.276 -7.860 -15.139 1.00 95.56 178 THR A C 1
ATOM 1347 O O . THR A 1 178 ? 9.871 -8.877 -15.495 1.00 95.56 178 THR A O 1
ATOM 1350 N N . ALA A 1 179 ? 9.863 -6.665 -15.107 1.00 93.19 179 ALA A N 1
ATOM 1351 C CA . ALA A 1 179 ? 11.269 -6.423 -15.428 1.00 93.19 179 ALA A CA 1
ATOM 1352 C C . ALA A 1 179 ? 12.155 -6.338 -14.176 1.00 93.19 179 ALA A C 1
ATOM 1354 O O . ALA A 1 179 ? 13.355 -6.583 -14.253 1.00 93.19 179 ALA A O 1
ATOM 1355 N N . LEU A 1 180 ? 11.571 -6.009 -13.022 1.00 94.56 180 LEU A N 1
ATOM 1356 C CA . LEU A 1 180 ? 12.293 -5.841 -11.764 1.00 94.56 180 LEU A CA 1
ATOM 1357 C C . LEU A 1 180 ? 11.382 -6.185 -10.587 1.00 94.56 180 LEU A C 1
ATOM 1359 O O . LEU A 1 180 ? 10.229 -5.750 -10.549 1.00 94.56 180 LEU A O 1
ATOM 1363 N N . VAL A 1 181 ? 11.917 -6.916 -9.611 1.00 96.81 181 VAL A N 1
ATOM 1364 C CA . VAL A 1 181 ? 11.248 -7.172 -8.330 1.00 96.81 181 VAL A CA 1
ATOM 1365 C C . VAL A 1 181 ? 11.999 -6.439 -7.226 1.00 96.81 181 VAL A C 1
ATOM 1367 O O . VAL A 1 181 ? 13.205 -6.605 -7.069 1.00 96.81 181 VAL A O 1
ATOM 1370 N N . GLN A 1 182 ? 11.285 -5.638 -6.443 1.00 95.94 182 GLN A N 1
ATOM 1371 C CA . GLN A 1 182 ? 11.793 -4.973 -5.248 1.00 95.94 182 GLN A CA 1
ATOM 1372 C C . GLN A 1 182 ? 11.145 -5.599 -4.016 1.00 95.94 182 GLN A C 1
ATOM 1374 O O . GLN A 1 182 ? 9.930 -5.545 -3.844 1.00 95.94 182 GLN A O 1
ATOM 1379 N N . HIS A 1 183 ? 11.969 -6.153 -3.141 1.00 95.69 183 HIS A N 1
ATOM 1380 C CA . HIS A 1 183 ? 11.591 -6.615 -1.817 1.00 95.69 183 HIS A CA 1
ATOM 1381 C C . HIS A 1 183 ? 11.841 -5.496 -0.804 1.00 95.69 183 HIS A C 1
ATOM 1383 O O . HIS A 1 183 ? 12.945 -4.948 -0.753 1.00 95.69 183 HIS A O 1
ATOM 1389 N N . VAL A 1 184 ? 10.824 -5.139 -0.022 1.00 92.94 184 VAL A N 1
ATOM 1390 C CA . VAL A 1 184 ? 10.907 -4.088 0.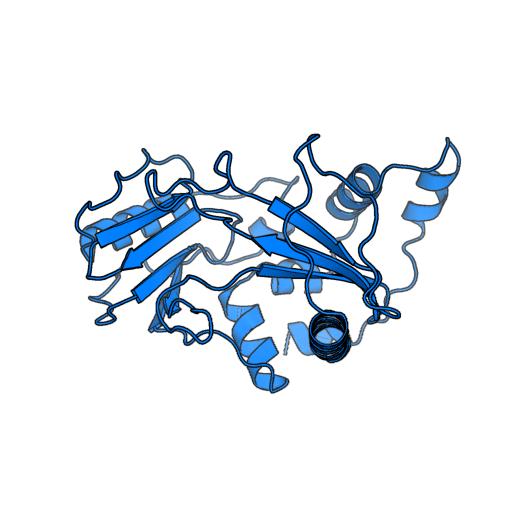995 1.00 92.94 184 VAL A CA 1
ATOM 1391 C C . VAL A 1 184 ? 10.632 -4.685 2.364 1.00 92.94 184 VAL A C 1
ATOM 1393 O O . VAL A 1 184 ? 9.494 -5.046 2.660 1.00 92.94 184 VAL A O 1
ATOM 1396 N N . THR A 1 185 ? 11.655 -4.706 3.216 1.00 90.19 185 THR A N 1
ATOM 1397 C CA . THR A 1 185 ? 11.526 -5.151 4.608 1.00 90.19 185 THR A CA 1
ATOM 1398 C C . THR A 1 185 ? 11.521 -3.970 5.570 1.00 90.19 185 THR A C 1
ATOM 1400 O O . THR A 1 185 ? 12.022 -2.879 5.261 1.00 90.19 185 THR A O 1
ATOM 1403 N N . HIS A 1 186 ? 10.929 -4.183 6.751 1.00 85.69 186 HIS A N 1
ATOM 1404 C CA . HIS A 1 186 ? 10.864 -3.193 7.837 1.00 85.69 186 HIS A CA 1
ATOM 1405 C C . HIS A 1 186 ? 10.342 -1.826 7.371 1.00 85.69 186 HIS A C 1
ATOM 1407 O O . HIS A 1 186 ? 10.873 -0.767 7.718 1.00 85.69 186 HIS A O 1
ATOM 1413 N N . ARG A 1 187 ? 9.298 -1.837 6.532 1.00 83.06 187 ARG A N 1
ATOM 1414 C CA . ARG A 1 187 ? 8.697 -0.605 6.009 1.00 83.06 187 ARG A CA 1
ATOM 1415 C C . ARG A 1 187 ? 8.203 0.312 7.125 1.00 83.06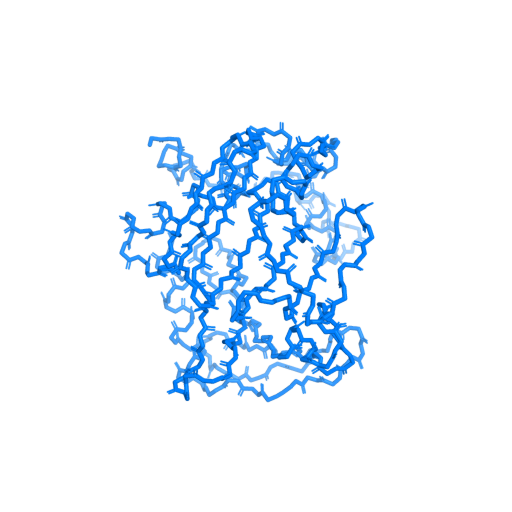 187 ARG A C 1
ATOM 1417 O O . ARG A 1 187 ? 8.274 1.534 6.964 1.00 83.06 187 ARG A O 1
ATOM 1424 N N . PHE A 1 188 ? 7.719 -0.271 8.215 1.00 78.19 188 PHE A N 1
ATOM 1425 C CA . PHE A 1 188 ? 7.337 0.428 9.431 1.00 78.19 188 PHE A CA 1
ATOM 1426 C C . PHE A 1 188 ? 8.330 0.108 10.543 1.00 78.19 188 PHE A C 1
ATOM 1428 O O . PHE A 1 188 ? 8.758 -1.032 10.712 1.00 78.19 188 PHE A O 1
ATOM 1435 N N . ASP A 1 189 ? 8.711 1.142 11.278 1.00 79.31 189 ASP A N 1
ATOM 1436 C CA . ASP A 1 189 ? 9.509 1.015 12.484 1.00 79.31 189 ASP A CA 1
ATOM 1437 C C . ASP A 1 189 ? 8.581 0.700 13.661 1.00 79.31 189 ASP A C 1
ATOM 1439 O O . ASP A 1 189 ? 7.729 1.519 13.998 1.00 79.31 189 ASP A O 1
ATOM 1443 N N . ALA A 1 190 ? 8.730 -0.485 14.259 1.00 71.56 190 ALA A N 1
ATOM 1444 C CA . ALA A 1 190 ? 7.839 -0.957 15.319 1.00 71.56 190 ALA A CA 1
ATOM 1445 C C . ALA A 1 190 ? 7.892 -0.089 16.589 1.00 71.56 190 ALA A C 1
ATOM 1447 O O . ALA A 1 190 ? 6.884 0.059 17.269 1.00 71.56 190 ALA A O 1
ATOM 1448 N N . ALA A 1 191 ? 9.042 0.522 16.894 1.00 75.00 191 ALA A N 1
ATOM 1449 C CA . ALA A 1 191 ? 9.201 1.335 18.099 1.00 75.00 191 ALA A CA 1
ATOM 1450 C C . ALA A 1 191 ? 8.545 2.716 17.951 1.00 75.00 191 ALA A C 1
ATOM 1452 O O . ALA A 1 191 ? 7.927 3.233 18.877 1.00 75.00 191 ALA A O 1
ATOM 1453 N N . SER A 1 192 ? 8.681 3.333 16.777 1.00 77.56 192 SER A N 1
ATOM 1454 C CA . SER A 1 192 ? 8.217 4.702 16.523 1.00 77.56 192 SER A CA 1
ATOM 1455 C C . SER A 1 192 ? 6.909 4.785 15.732 1.00 77.56 192 SER A C 1
ATOM 1457 O O . SER A 1 192 ? 6.370 5.882 15.553 1.00 77.56 192 SER A O 1
ATOM 1459 N N . GLY A 1 193 ? 6.425 3.663 15.194 1.00 74.81 193 GLY A N 1
ATOM 1460 C CA . GLY A 1 193 ? 5.285 3.590 14.277 1.00 74.81 193 GLY A CA 1
ATOM 1461 C C . GLY A 1 193 ? 5.497 4.356 12.964 1.00 74.81 193 GLY A C 1
ATOM 1462 O O . GLY A 1 193 ? 4.535 4.686 12.257 1.00 74.81 193 GLY A O 1
ATOM 1463 N N . ARG A 1 194 ? 6.745 4.724 12.635 1.00 81.88 194 ARG A N 1
ATOM 1464 C CA . ARG A 1 194 ? 7.055 5.573 11.478 1.00 81.88 194 ARG A CA 1
ATOM 1465 C C . ARG A 1 194 ? 7.197 4.740 10.199 1.00 81.88 194 ARG A C 1
ATOM 1467 O O . ARG A 1 194 ? 7.921 3.745 10.192 1.00 81.88 194 ARG A O 1
ATOM 1474 N N . PRO A 1 195 ? 6.588 5.166 9.079 1.00 71.31 195 PRO A N 1
ATOM 1475 C CA . PRO A 1 195 ? 6.901 4.621 7.764 1.00 71.31 195 PRO A CA 1
ATOM 1476 C C . PRO A 1 195 ? 8.282 5.126 7.320 1.00 71.31 195 PRO A C 1
ATOM 1478 O O . PRO A 1 195 ? 8.527 6.330 7.356 1.00 71.31 195 PRO A O 1
ATOM 1481 N N . ARG A 1 196 ? 9.144 4.221 6.843 1.00 72.31 196 ARG A N 1
ATOM 1482 C CA . ARG A 1 196 ? 10.564 4.469 6.514 1.00 72.31 196 ARG A CA 1
ATOM 1483 C C . ARG A 1 196 ? 11.424 4.808 7.741 1.00 72.31 196 ARG A C 1
ATOM 1485 O O . ARG A 1 196 ? 11.946 5.912 7.857 1.00 72.31 196 ARG A O 1
ATOM 1492 N N . GLY A 1 197 ? 11.588 3.845 8.646 1.00 69.69 197 GLY A N 1
ATOM 1493 C CA . GLY A 1 197 ? 12.595 3.942 9.707 1.00 69.69 197 GLY A CA 1
ATOM 1494 C C . GLY A 1 197 ? 14.021 3.739 9.187 1.00 69.69 197 GLY A C 1
ATOM 1495 O O . GLY A 1 197 ? 14.219 3.255 8.072 1.00 69.69 197 GLY A O 1
ATOM 1496 N N . ALA A 1 198 ? 15.022 4.009 10.033 1.00 70.12 198 ALA A N 1
ATOM 1497 C CA . ALA A 1 198 ? 16.439 3.720 9.753 1.00 70.12 198 ALA A CA 1
ATOM 1498 C C . ALA A 1 198 ? 16.706 2.233 9.425 1.00 70.12 198 ALA A C 1
ATOM 1500 O O . ALA A 1 198 ? 17.764 1.872 8.906 1.00 70.12 198 ALA A O 1
ATOM 1501 N N . ARG A 1 199 ? 15.736 1.360 9.720 1.00 81.88 199 ARG A N 1
ATOM 1502 C CA . ARG A 1 199 ? 15.769 -0.084 9.479 1.00 81.88 199 ARG A CA 1
ATOM 1503 C C . ARG A 1 199 ? 15.110 -0.529 8.174 1.00 81.88 199 ARG A C 1
ATOM 1505 O O . ARG A 1 199 ? 15.271 -1.694 7.835 1.00 81.88 199 ARG A O 1
ATOM 1512 N N . LYS A 1 200 ? 14.409 0.347 7.438 1.00 87.19 200 LYS A N 1
ATOM 1513 C CA . LYS A 1 200 ? 13.836 -0.015 6.130 1.00 87.19 200 LYS A CA 1
ATOM 1514 C C . LYS A 1 200 ? 14.952 -0.502 5.209 1.00 87.19 200 LYS A C 1
ATOM 1516 O O . LYS A 1 200 ? 16.027 0.096 5.178 1.00 87.19 200 LYS A O 1
ATOM 1521 N N . ARG A 1 201 ? 14.710 -1.585 4.476 1.00 90.25 201 ARG A N 1
ATOM 1522 C CA . ARG A 1 201 ? 15.658 -2.091 3.482 1.00 90.25 201 ARG A CA 1
ATOM 1523 C C . ARG A 1 201 ? 14.942 -2.373 2.177 1.00 90.25 201 ARG A C 1
ATOM 1525 O O . ARG A 1 201 ? 13.850 -2.935 2.178 1.00 90.25 201 ARG A O 1
ATOM 1532 N N . ASP A 1 202 ? 15.581 -2.005 1.076 1.00 93.12 202 ASP A N 1
ATOM 1533 C CA . ASP A 1 202 ? 15.123 -2.313 -0.272 1.00 93.12 202 ASP A CA 1
ATOM 1534 C C . ASP A 1 202 ? 16.146 -3.241 -0.929 1.00 93.12 202 ASP A C 1
ATOM 1536 O O . ASP A 1 202 ? 17.336 -2.930 -0.979 1.00 93.12 202 ASP A O 1
ATOM 1540 N N . THR A 1 203 ? 15.683 -4.386 -1.423 1.00 95.19 203 THR A N 1
ATOM 1541 C CA . THR A 1 203 ? 16.509 -5.347 -2.159 1.00 95.19 203 THR A CA 1
ATOM 1542 C C . THR A 1 203 ? 15.895 -5.584 -3.527 1.00 95.19 203 THR A C 1
ATOM 1544 O O . THR A 1 203 ? 14.704 -5.862 -3.637 1.00 95.19 203 THR A O 1
ATOM 1547 N N . PHE A 1 204 ? 16.702 -5.484 -4.578 1.00 95.69 204 PHE A N 1
ATOM 1548 C CA . PHE A 1 204 ? 16.243 -5.635 -5.956 1.00 95.69 204 PHE A CA 1
ATOM 1549 C C . PHE A 1 204 ? 16.672 -6.979 -6.525 1.00 95.69 204 PHE A C 1
ATOM 1551 O O . PHE A 1 204 ? 17.768 -7.457 -6.233 1.00 95.69 204 PHE A O 1
ATOM 1558 N N . HIS A 1 205 ? 15.813 -7.575 -7.342 1.00 96.88 205 HIS A N 1
ATOM 1559 C CA . HIS A 1 205 ? 16.016 -8.890 -7.929 1.00 96.88 205 HIS A CA 1
ATOM 1560 C C . HIS A 1 205 ? 15.700 -8.882 -9.422 1.00 96.88 205 HIS A C 1
ATOM 1562 O O . HIS A 1 205 ? 14.707 -8.294 -9.859 1.00 96.88 205 HIS A O 1
ATOM 1568 N N . ASP A 1 206 ? 16.524 -9.602 -10.181 1.00 95.31 206 ASP A N 1
ATOM 1569 C CA . ASP A 1 206 ? 16.197 -10.006 -11.541 1.00 95.31 206 ASP A CA 1
ATOM 1570 C C . ASP A 1 206 ? 15.054 -11.042 -11.496 1.00 95.31 206 ASP A C 1
ATOM 1572 O O . ASP A 1 206 ? 15.196 -12.082 -10.844 1.00 95.31 206 ASP A O 1
ATOM 1576 N N . PRO A 1 207 ? 13.916 -10.798 -12.168 1.00 94.81 207 PRO A N 1
ATOM 1577 C CA . PRO A 1 207 ? 12.735 -11.657 -12.061 1.00 94.81 207 PRO A CA 1
ATOM 1578 C C . PRO A 1 207 ? 12.891 -13.024 -12.744 1.00 94.81 207 PRO A C 1
ATOM 1580 O O . PRO A 1 207 ? 12.097 -13.932 -12.490 1.00 94.81 207 PRO A O 1
ATOM 1583 N N . ARG A 1 208 ? 13.880 -13.201 -13.630 1.00 91.44 208 ARG A N 1
ATOM 1584 C CA . ARG A 1 208 ? 14.090 -14.461 -14.365 1.00 91.44 208 ARG A CA 1
ATOM 1585 C C . ARG A 1 208 ? 14.935 -15.435 -13.552 1.00 91.44 208 ARG A C 1
ATOM 1587 O O . ARG A 1 208 ? 14.524 -16.565 -13.307 1.00 91.44 208 ARG A O 1
ATOM 1594 N N . SER A 1 209 ? 16.096 -14.971 -13.113 1.00 93.88 209 SER A N 1
ATOM 1595 C CA . SER A 1 209 ? 17.078 -15.742 -12.351 1.00 93.88 209 SER A CA 1
ATOM 1596 C C . SER A 1 209 ? 16.793 -15.754 -10.847 1.00 93.88 209 SER A C 1
ATOM 1598 O O . SER A 1 209 ? 17.220 -16.669 -10.146 1.00 93.88 209 SER A O 1
ATOM 1600 N N . GLY A 1 210 ? 16.087 -14.744 -10.326 1.00 94.75 210 GLY A N 1
ATOM 1601 C CA . GLY A 1 210 ? 15.963 -14.491 -8.889 1.00 94.75 210 GLY A CA 1
ATOM 1602 C C . GLY A 1 210 ? 17.209 -13.850 -8.267 1.00 94.75 210 GLY A C 1
ATOM 1603 O O . GLY A 1 210 ? 17.222 -13.571 -7.064 1.00 94.75 210 GLY A O 1
ATOM 1604 N N . ARG A 1 211 ? 18.255 -13.598 -9.069 1.00 94.94 211 ARG A N 1
ATOM 1605 C CA . ARG A 1 211 ? 19.527 -13.035 -8.610 1.00 94.94 211 ARG A CA 1
ATOM 1606 C C . ARG A 1 211 ? 19.310 -11.637 -8.040 1.00 94.94 211 ARG A C 1
ATOM 1608 O O . ARG A 1 211 ? 18.664 -10.796 -8.663 1.00 94.94 211 ARG A O 1
ATOM 1615 N N . ARG A 1 212 ? 19.897 -11.377 -6.871 1.00 95.00 212 ARG A N 1
ATOM 1616 C CA . ARG A 1 212 ? 19.959 -10.036 -6.281 1.00 95.00 212 ARG A CA 1
ATOM 1617 C C . ARG A 1 212 ? 20.773 -9.106 -7.182 1.00 95.00 212 ARG A C 1
ATOM 1619 O O . ARG A 1 212 ? 21.857 -9.465 -7.632 1.00 95.00 212 ARG A O 1
ATOM 1626 N N . LEU A 1 213 ? 20.261 -7.907 -7.411 1.00 92.62 213 LEU A N 1
ATOM 1627 C CA . LEU A 1 213 ? 20.923 -6.865 -8.182 1.00 92.62 213 LEU A CA 1
ATOM 1628 C C . LEU A 1 213 ? 21.704 -5.925 -7.249 1.00 92.62 213 LEU A C 1
ATOM 1630 O O . LEU A 1 213 ? 21.227 -5.640 -6.145 1.00 92.62 213 LEU A O 1
ATOM 1634 N N . PRO A 1 214 ? 22.876 -5.417 -7.671 1.00 89.19 214 PRO A N 1
ATOM 1635 C CA . PRO A 1 214 ? 23.706 -4.509 -6.881 1.00 89.19 214 PRO A CA 1
ATOM 1636 C C . PRO A 1 214 ? 23.166 -3.068 -6.942 1.00 89.19 214 PRO A C 1
ATOM 1638 O O . PRO A 1 214 ? 23.850 -2.145 -7.368 1.00 89.19 214 PRO A O 1
ATOM 1641 N N . VAL A 1 215 ? 21.904 -2.882 -6.552 1.00 84.81 215 VAL A N 1
ATOM 1642 C CA . VAL A 1 215 ? 21.217 -1.583 -6.548 1.00 84.81 215 VAL A CA 1
ATOM 1643 C C . VAL A 1 215 ? 20.978 -1.153 -5.107 1.00 84.81 215 VAL A C 1
ATOM 1645 O O . VAL A 1 215 ? 20.426 -1.916 -4.312 1.00 84.81 215 VAL A O 1
ATOM 1648 N N . ALA A 1 216 ? 21.366 0.079 -4.784 1.00 78.75 216 ALA A N 1
ATOM 1649 C CA . ALA A 1 216 ? 21.084 0.722 -3.507 1.00 78.75 216 ALA A CA 1
ATOM 1650 C C . ALA A 1 216 ? 20.136 1.908 -3.715 1.00 78.75 216 ALA A C 1
ATOM 1652 O O . ALA A 1 216 ? 20.243 2.639 -4.700 1.00 78.75 216 ALA A O 1
ATOM 1653 N N . VAL A 1 217 ? 19.219 2.111 -2.771 1.00 80.38 217 VAL A N 1
ATOM 1654 C CA . VAL A 1 217 ? 18.313 3.267 -2.742 1.00 80.38 217 VAL A CA 1
ATOM 1655 C C . VAL A 1 217 ? 18.768 4.182 -1.620 1.00 80.38 217 VAL A C 1
ATOM 1657 O O . VAL A 1 217 ? 18.994 3.716 -0.507 1.00 80.38 217 VAL A O 1
ATOM 1660 N N . ASP A 1 218 ? 18.929 5.473 -1.912 1.00 79.56 218 ASP A N 1
ATOM 1661 C CA . ASP A 1 218 ? 19.302 6.500 -0.929 1.00 79.56 218 ASP A CA 1
ATOM 1662 C C . ASP A 1 218 ? 20.570 6.149 -0.119 1.00 79.56 218 ASP A C 1
ATOM 1664 O O . ASP A 1 218 ? 20.678 6.467 1.063 1.00 79.56 218 ASP A O 1
ATOM 1668 N N . ARG A 1 219 ? 21.526 5.444 -0.751 1.00 78.69 219 ARG A N 1
ATOM 1669 C CA . ARG A 1 219 ? 22.753 4.901 -0.127 1.00 78.69 219 ARG A CA 1
ATOM 1670 C C . ARG A 1 219 ? 22.503 3.962 1.064 1.00 78.69 219 ARG A C 1
ATOM 1672 O O . ARG A 1 219 ? 23.432 3.659 1.809 1.00 78.69 219 ARG A O 1
ATOM 1679 N N . GLN A 1 220 ? 21.277 3.478 1.251 1.00 78.31 220 GLN A N 1
ATOM 1680 C CA . GLN A 1 220 ? 20.982 2.496 2.285 1.00 78.31 220 GLN A CA 1
ATOM 1681 C C . GLN A 1 220 ? 21.502 1.115 1.875 1.00 78.31 220 GLN A C 1
ATOM 1683 O O . GLN A 1 220 ? 21.412 0.746 0.697 1.00 78.31 220 GLN A O 1
ATOM 1688 N N . PRO A 1 221 ? 22.021 0.324 2.832 1.00 81.50 221 PRO A N 1
ATOM 1689 C CA . PRO A 1 221 ? 22.401 -1.047 2.550 1.00 81.50 221 PRO A CA 1
ATOM 1690 C C . PRO A 1 221 ? 21.159 -1.828 2.124 1.00 81.50 221 PRO A C 1
ATOM 1692 O O . PRO A 1 221 ? 20.091 -1.709 2.730 1.00 81.50 221 PRO A O 1
ATOM 1695 N N . ALA A 1 222 ? 21.297 -2.649 1.088 1.00 83.69 222 ALA A N 1
ATOM 1696 C CA . ALA A 1 222 ? 20.216 -3.535 0.690 1.00 83.69 222 ALA A CA 1
ATOM 1697 C C . ALA A 1 222 ? 20.019 -4.636 1.750 1.00 83.69 222 ALA A C 1
ATOM 1699 O O . ALA A 1 222 ? 20.974 -5.091 2.386 1.00 83.69 222 ALA A O 1
ATOM 1700 N N . GLY A 1 223 ? 18.767 -5.041 1.955 1.00 84.06 223 GLY A N 1
ATOM 1701 C CA . GLY A 1 223 ? 18.381 -5.985 3.002 1.00 84.06 223 GLY A CA 1
ATOM 1702 C C . GLY A 1 223 ? 18.669 -7.436 2.639 1.00 84.06 223 GLY A C 1
ATOM 1703 O O . GLY A 1 223 ? 19.343 -7.738 1.650 1.00 84.06 223 GLY A O 1
ATOM 1704 N N . ALA A 1 224 ? 18.091 -8.348 3.421 1.00 87.44 224 ALA A N 1
ATOM 1705 C CA . ALA A 1 224 ? 18.030 -9.750 3.034 1.00 87.44 224 ALA A CA 1
ATOM 1706 C C . ALA A 1 224 ? 17.303 -9.885 1.682 1.00 87.44 224 ALA A C 1
ATOM 1708 O O . ALA A 1 224 ? 16.282 -9.234 1.426 1.00 87.44 224 ALA A O 1
ATOM 1709 N N . GLY A 1 225 ? 17.864 -10.697 0.790 1.00 89.25 225 GLY A N 1
ATOM 1710 C CA . GLY A 1 225 ? 17.228 -11.018 -0.481 1.00 89.25 225 GLY A CA 1
ATOM 1711 C C . GLY A 1 225 ? 16.123 -12.050 -0.300 1.00 89.25 225 GLY A C 1
ATOM 1712 O O . GLY A 1 225 ? 16.174 -12.876 0.608 1.00 89.25 225 GLY A O 1
ATOM 1713 N N . LEU A 1 226 ? 15.139 -12.027 -1.195 1.00 93.50 226 LEU A N 1
ATOM 1714 C CA . LEU A 1 226 ? 14.231 -13.156 -1.358 1.00 93.50 226 LEU A CA 1
ATOM 1715 C C . LEU A 1 226 ? 14.973 -14.354 -1.956 1.00 93.50 226 LEU A C 1
ATOM 1717 O O . LEU A 1 226 ? 15.839 -14.195 -2.820 1.00 93.50 226 LEU A O 1
ATOM 1721 N N . ALA A 1 227 ? 14.580 -15.560 -1.544 1.00 95.00 227 ALA A N 1
ATOM 1722 C CA . ALA A 1 227 ? 14.999 -16.779 -2.222 1.00 95.00 227 ALA A CA 1
ATOM 1723 C C . ALA A 1 227 ? 14.539 -16.751 -3.697 1.00 95.00 227 ALA A C 1
ATOM 1725 O O . ALA A 1 227 ? 13.421 -16.295 -3.966 1.00 95.00 227 ALA A O 1
ATOM 1726 N N . PRO A 1 228 ? 15.316 -17.290 -4.657 1.00 95.94 228 PRO A N 1
AT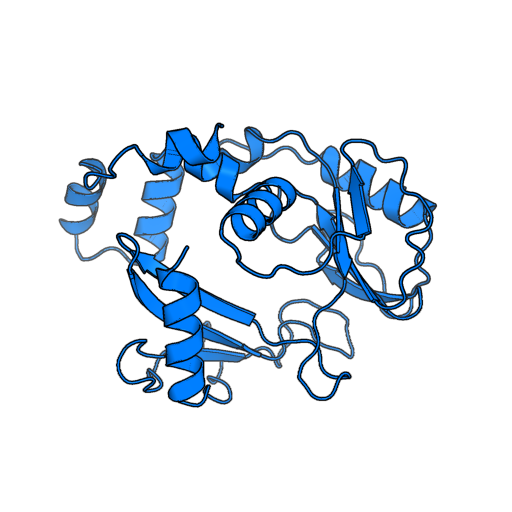OM 1727 C CA . PRO A 1 228 ? 14.964 -17.246 -6.080 1.00 95.94 228 PRO A CA 1
ATOM 1728 C C . PRO A 1 228 ? 13.563 -17.782 -6.405 1.00 95.94 228 PRO A C 1
ATOM 1730 O O . PRO A 1 228 ? 12.860 -17.212 -7.236 1.00 95.94 228 PRO A O 1
ATOM 1733 N N . ALA A 1 229 ? 13.117 -18.835 -5.713 1.00 95.50 229 ALA A N 1
ATOM 1734 C CA . ALA A 1 229 ? 11.769 -19.380 -5.876 1.00 95.50 229 ALA A CA 1
ATOM 1735 C C . ALA A 1 229 ? 10.667 -18.377 -5.488 1.00 95.50 229 ALA A C 1
ATOM 1737 O O . ALA A 1 229 ? 9.645 -18.299 -6.163 1.00 95.50 229 ALA A O 1
ATOM 1738 N N . ARG A 1 230 ? 10.890 -17.563 -4.447 1.00 94.94 230 ARG A N 1
ATOM 1739 C CA . ARG A 1 230 ? 9.951 -16.509 -4.030 1.00 94.94 230 ARG A CA 1
ATOM 1740 C C . ARG A 1 230 ? 9.940 -15.332 -5.000 1.00 94.94 230 ARG A C 1
ATOM 1742 O O . ARG A 1 230 ? 8.878 -14.768 -5.236 1.00 94.94 230 ARG A O 1
ATOM 1749 N N . VAL A 1 231 ? 11.082 -14.997 -5.606 1.00 96.94 231 VAL A N 1
ATOM 1750 C CA . VAL A 1 231 ? 11.134 -13.988 -6.679 1.00 96.94 231 VAL A CA 1
ATOM 1751 C C . VAL A 1 231 ? 10.322 -14.450 -7.890 1.00 96.94 231 VAL A C 1
ATOM 1753 O O . VAL A 1 231 ? 9.523 -13.676 -8.410 1.00 96.94 231 VAL A O 1
ATOM 1756 N N . ARG A 1 232 ? 10.477 -15.716 -8.304 1.00 95.25 232 ARG A N 1
ATOM 1757 C CA . ARG A 1 232 ? 9.685 -16.297 -9.400 1.00 95.25 232 ARG A CA 1
ATOM 1758 C C . ARG A 1 232 ? 8.195 -16.317 -9.074 1.00 95.25 232 ARG A C 1
ATOM 1760 O O . ARG A 1 232 ? 7.411 -15.840 -9.879 1.00 95.25 232 ARG A O 1
ATOM 1767 N N . GLN A 1 233 ? 7.823 -16.743 -7.866 1.00 93.44 233 GLN A N 1
ATOM 1768 C CA . GLN A 1 233 ? 6.433 -16.689 -7.411 1.00 93.44 233 GLN A CA 1
ATOM 1769 C C . GLN A 1 233 ? 5.856 -15.267 -7.493 1.00 93.44 233 GLN A C 1
ATOM 1771 O O . GLN A 1 233 ? 4.743 -15.085 -7.976 1.00 93.44 233 GLN A O 1
ATOM 1776 N N . ALA A 1 234 ? 6.599 -14.255 -7.033 1.00 94.00 234 ALA A N 1
ATOM 1777 C CA . ALA A 1 234 ? 6.154 -12.866 -7.109 1.00 94.00 234 ALA A CA 1
ATOM 1778 C C . ALA A 1 234 ? 5.981 -12.396 -8.559 1.00 94.00 234 ALA A C 1
ATOM 1780 O O . ALA A 1 234 ? 4.967 -11.781 -8.875 1.00 94.00 234 ALA A O 1
ATOM 1781 N N . ARG A 1 235 ? 6.934 -12.726 -9.442 1.00 95.12 235 ARG A N 1
ATOM 1782 C CA . ARG A 1 235 ? 6.822 -12.467 -10.882 1.00 95.12 235 ARG A CA 1
ATOM 1783 C C . ARG A 1 235 ? 5.558 -13.101 -11.454 1.00 95.12 235 ARG A C 1
ATOM 1785 O O . ARG A 1 235 ? 4.811 -12.406 -12.121 1.00 95.12 235 ARG A O 1
ATOM 1792 N N . ASP A 1 236 ? 5.312 -14.380 -11.188 1.00 92.56 236 ASP A N 1
ATOM 1793 C CA . ASP A 1 236 ? 4.187 -15.110 -11.783 1.00 92.56 236 ASP A CA 1
ATOM 1794 C C . ASP A 1 236 ? 2.837 -14.517 -11.350 1.00 92.56 236 ASP A C 1
ATOM 1796 O O . ASP A 1 236 ? 1.931 -14.376 -12.166 1.00 92.56 236 ASP A O 1
ATOM 1800 N N . VAL A 1 237 ? 2.723 -14.079 -10.089 1.00 89.94 237 VAL A N 1
ATOM 1801 C CA . VAL A 1 237 ? 1.546 -13.330 -9.614 1.00 89.94 237 VAL A CA 1
ATOM 1802 C C . VAL A 1 237 ? 1.415 -11.987 -10.335 1.00 89.94 237 VAL A C 1
ATOM 1804 O O . VAL A 1 237 ? 0.317 -11.614 -10.732 1.00 89.94 237 VAL A O 1
ATOM 1807 N N . CYS A 1 238 ? 2.515 -11.252 -10.501 1.00 90.44 238 CYS A N 1
ATOM 1808 C CA . CYS A 1 238 ? 2.507 -9.930 -11.125 1.00 90.44 238 CYS A CA 1
ATOM 1809 C C . CYS A 1 238 ? 2.259 -9.959 -12.640 1.00 90.44 238 CYS A C 1
ATOM 1811 O O . CYS A 1 238 ? 1.618 -9.048 -13.154 1.00 90.44 238 CYS A O 1
ATOM 1813 N N . ASP A 1 239 ? 2.751 -10.981 -13.338 1.00 90.12 239 ASP A N 1
ATOM 1814 C CA . ASP A 1 239 ? 2.568 -11.168 -14.782 1.00 90.12 239 ASP A CA 1
ATOM 1815 C C . ASP A 1 239 ? 1.169 -11.730 -15.111 1.00 90.12 239 ASP A C 1
ATOM 1817 O O . ASP A 1 239 ? 0.709 -11.609 -16.243 1.00 90.12 239 ASP A O 1
ATOM 1821 N N . GLY A 1 240 ? 0.478 -12.327 -14.129 1.00 82.31 240 GLY A N 1
ATOM 1822 C CA . GLY A 1 240 ? -0.897 -12.828 -14.262 1.00 82.31 240 GLY A CA 1
ATOM 1823 C C . GLY A 1 240 ? -2.006 -11.784 -14.050 1.00 82.31 240 GLY A C 1
ATOM 1824 O O . GLY A 1 240 ? -3.186 -12.127 -14.159 1.00 82.31 240 GLY A O 1
ATOM 1825 N N . LEU A 1 241 ? -1.652 -10.534 -13.725 1.00 69.88 241 LEU A N 1
ATOM 1826 C CA . LEU A 1 241 ? -2.567 -9.402 -13.491 1.00 69.88 241 LEU A CA 1
ATOM 1827 C C . LEU A 1 241 ? -2.826 -8.596 -14.773 1.00 69.88 241 LEU A C 1
ATOM 1829 O O . LEU A 1 241 ? -4.020 -8.364 -15.096 1.00 69.88 241 LEU A O 1
#

Secondary structure (DSSP, 8-state):
-HHHHHHSS--PPPGGGTGGGBTBPPPHHHHHHHHHHH---HHHHHTT-HHHHHHHHHTTT-----EEEEESSS-------SEEEEEETTSSS-EEEEETTEEEEEE-SSSPPPPTTPBP-HHHHHHHHHHHTT----GGGHHHHTSPP-EEEEE--B-TTSSSBPPEEEEEEETTEEEEEEEEE--B-TTT--BS-TT-EEEEE-TTT-PEE---STTPPP-PPPPHHHHHHHHHHHHT-